Protein AF-A0A813EMI6-F1 (afdb_monomer_lite)

Structure (mmCIF, N/CA/C/O backbone):
data_AF-A0A813EMI6-F1
#
_entry.id   AF-A0A813EMI6-F1
#
loop_
_atom_site.group_PDB
_atom_site.id
_atom_site.type_symbol
_atom_site.label_atom_id
_atom_site.label_alt_id
_atom_site.label_comp_id
_atom_site.label_asym_id
_atom_site.label_entity_id
_atom_site.label_seq_id
_atom_site.pdbx_PDB_ins_code
_atom_site.Cartn_x
_atom_site.Cartn_y
_atom_site.Cartn_z
_atom_site.occupancy
_atom_site.B_iso_or_equiv
_atom_site.auth_seq_id
_atom_site.auth_comp_id
_atom_site.auth_asym_id
_atom_site.auth_atom_id
_atom_site.pdbx_PDB_model_num
ATOM 1 N N . ALA A 1 1 ? -20.582 -10.961 27.203 1.00 51.47 1 ALA A N 1
ATOM 2 C CA . ALA A 1 1 ? -20.392 -9.573 27.668 1.00 51.47 1 ALA A CA 1
ATOM 3 C C . ALA A 1 1 ? -20.099 -8.704 26.454 1.00 51.47 1 ALA A C 1
ATOM 5 O O . ALA A 1 1 ? -19.260 -9.093 25.652 1.00 51.47 1 ALA A O 1
ATOM 6 N N . SER A 1 2 ? -20.811 -7.593 26.277 1.00 53.81 2 SER A N 1
ATOM 7 C CA . SER A 1 2 ? -20.550 -6.621 25.209 1.00 53.81 2 SER A CA 1
ATOM 8 C C . SER A 1 2 ? -19.615 -5.532 25.732 1.00 53.81 2 SER A C 1
ATOM 10 O O . SER A 1 2 ? -19.904 -4.926 26.764 1.00 53.81 2 SER A O 1
ATOM 12 N N . VAL A 1 3 ? -18.506 -5.277 25.038 1.00 63.28 3 VAL A N 1
ATOM 13 C CA . VAL A 1 3 ? -17.613 -4.150 25.342 1.00 63.28 3 VAL A CA 1
ATOM 14 C C . VAL A 1 3 ? -18.045 -2.966 24.483 1.00 63.28 3 VAL A C 1
ATOM 16 O O . VAL A 1 3 ? -18.005 -3.051 23.260 1.00 63.28 3 VAL A O 1
ATOM 19 N N . SER A 1 4 ? -18.470 -1.874 25.119 1.00 69.75 4 SER A N 1
ATOM 20 C CA . SER A 1 4 ? -18.780 -0.616 24.434 1.00 69.75 4 SER A CA 1
ATOM 21 C C . SER A 1 4 ? -17.611 0.345 24.596 1.00 69.75 4 SER A C 1
ATOM 23 O O . SER A 1 4 ? -17.247 0.691 25.719 1.00 69.75 4 SER A O 1
ATOM 25 N N . LEU A 1 5 ? -17.039 0.802 23.485 1.00 73.81 5 LEU A N 1
ATOM 26 C CA . LEU A 1 5 ? -16.007 1.836 23.493 1.00 73.81 5 LEU A CA 1
ATOM 27 C C . LEU A 1 5 ? -16.676 3.211 23.426 1.00 73.81 5 LEU A C 1
ATOM 29 O O . LEU A 1 5 ? -17.499 3.458 22.549 1.00 73.81 5 LEU A O 1
ATOM 33 N N . GLN A 1 6 ? -16.324 4.109 24.346 1.00 80.19 6 GLN A N 1
ATOM 34 C CA . GLN A 1 6 ? -16.792 5.497 24.329 1.00 80.19 6 GLN A CA 1
ATOM 35 C C . GLN A 1 6 ? -15.655 6.422 23.900 1.00 80.19 6 GLN A C 1
ATOM 37 O O . GLN A 1 6 ? -14.635 6.517 24.586 1.00 80.19 6 GLN A O 1
ATOM 42 N N . LYS A 1 7 ? -15.843 7.116 22.773 1.00 82.62 7 LYS A N 1
ATOM 43 C CA . LYS A 1 7 ? -14.911 8.141 22.294 1.00 82.62 7 LYS A CA 1
ATOM 44 C C . LYS A 1 7 ? -15.154 9.450 23.046 1.00 82.62 7 LYS A C 1
ATOM 46 O O . LYS A 1 7 ? -16.123 10.149 22.775 1.00 82.62 7 LYS A O 1
ATOM 51 N N . THR A 1 8 ? -14.246 9.781 23.953 1.00 84.19 8 THR A N 1
ATOM 52 C CA . THR A 1 8 ? -14.129 11.096 24.601 1.00 84.19 8 THR A CA 1
ATOM 53 C C . THR A 1 8 ? -12.746 11.671 24.302 1.00 84.19 8 THR A C 1
ATOM 55 O O . THR A 1 8 ? -11.852 10.928 23.889 1.00 84.19 8 THR A O 1
ATOM 58 N N . GLU A 1 9 ? -12.542 12.973 24.511 1.00 84.00 9 GLU A N 1
ATOM 59 C CA . GLU A 1 9 ? -11.206 13.581 24.384 1.00 84.00 9 GLU A CA 1
ATOM 60 C C . GLU A 1 9 ? -10.188 12.916 25.323 1.00 84.00 9 GLU A C 1
ATOM 62 O O . GLU A 1 9 ? -9.062 12.641 24.921 1.00 84.00 9 GLU A O 1
ATOM 67 N N . GLU A 1 10 ? -10.622 12.563 26.536 1.00 84.00 10 GLU A N 1
ATOM 68 C CA . GLU A 1 10 ? -9.810 11.886 27.553 1.00 84.00 10 GLU A CA 1
ATOM 69 C C . GLU A 1 10 ? -9.353 10.483 27.115 1.00 84.00 10 GLU A C 1
ATOM 71 O O . GLU A 1 10 ? -8.206 10.100 27.341 1.00 84.00 10 GLU A O 1
ATOM 76 N N . ASN A 1 11 ? -10.224 9.721 26.444 1.00 85.38 11 ASN A N 1
ATOM 77 C CA . ASN A 1 11 ? -9.938 8.330 26.084 1.00 85.38 11 ASN A CA 1
ATOM 78 C C . ASN A 1 11 ? -9.298 8.166 24.697 1.00 85.38 11 ASN A C 1
ATOM 80 O O . ASN A 1 11 ? -8.767 7.096 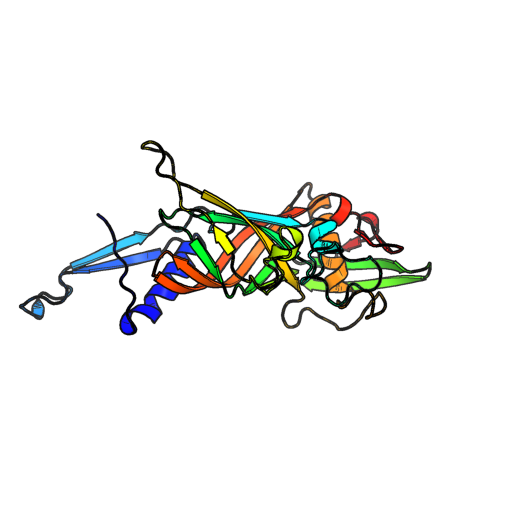24.386 1.00 85.38 11 ASN A O 1
ATOM 84 N N . LEU A 1 12 ? -9.334 9.199 23.850 1.00 82.94 12 LEU A N 1
ATOM 85 C CA . LEU A 1 12 ? -8.816 9.148 22.481 1.00 82.94 12 LEU A CA 1
ATOM 86 C C . LEU A 1 12 ? -7.340 8.698 22.384 1.00 82.94 12 LEU A C 1
ATOM 88 O O . LEU A 1 12 ? -7.059 7.850 21.528 1.00 82.94 12 LEU A O 1
ATOM 92 N N . PRO A 1 13 ? -6.412 9.155 23.256 1.00 87.94 13 PRO A N 1
ATOM 93 C CA . PRO A 1 13 ? -5.015 8.713 23.230 1.00 87.94 13 PRO A CA 1
ATOM 94 C C . PRO A 1 13 ? -4.826 7.213 23.483 1.00 87.94 13 PRO A C 1
ATOM 96 O O . PRO A 1 13 ? -3.808 6.657 23.084 1.00 87.94 13 PRO A O 1
ATOM 99 N N . PHE A 1 14 ? -5.796 6.546 24.119 1.00 87.38 14 PHE A N 1
ATOM 100 C CA . PHE A 1 14 ? -5.759 5.106 24.394 1.00 87.38 14 PHE A CA 1
ATOM 101 C C . PHE A 1 14 ? -6.512 4.298 23.335 1.00 87.38 14 PHE A C 1
ATOM 103 O O . PHE A 1 14 ? -6.063 3.222 22.940 1.00 87.38 14 PHE A O 1
ATOM 110 N N . LEU A 1 15 ? -7.632 4.830 22.833 1.00 86.94 15 LEU A N 1
ATOM 111 C CA . LEU A 1 15 ? -8.444 4.176 21.806 1.00 86.94 15 LEU A CA 1
ATOM 112 C C . LEU A 1 15 ? -7.704 4.048 20.471 1.00 86.94 15 LEU A C 1
ATOM 114 O O . LEU A 1 15 ? -7.839 3.025 19.802 1.00 86.94 15 LEU A O 1
ATOM 118 N N . SER A 1 16 ? -6.919 5.059 20.084 1.00 86.56 16 SER A N 1
ATOM 119 C CA . SER A 1 16 ? -6.209 5.051 18.798 1.00 86.56 16 SER A CA 1
ATOM 120 C C . SER A 1 16 ? -5.145 3.940 18.716 1.00 86.56 16 SER A C 1
ATOM 122 O O . SER A 1 16 ? -5.225 3.134 17.781 1.00 86.56 16 SER A O 1
ATOM 124 N N . PRO A 1 17 ? -4.220 3.790 19.690 1.00 88.56 17 PRO A N 1
ATOM 125 C CA . PRO A 1 17 ? -3.279 2.667 19.723 1.00 88.56 17 PRO A CA 1
ATOM 126 C C . PRO A 1 17 ? -3.956 1.302 19.875 1.00 88.56 17 PRO A C 1
ATOM 128 O O . PRO A 1 17 ? -3.533 0.331 19.243 1.00 88.56 17 PRO A O 1
ATOM 131 N N . PHE A 1 18 ? -5.010 1.227 20.692 1.00 89.31 18 PHE A N 1
ATOM 132 C CA . PHE A 1 18 ? -5.780 0.002 20.897 1.00 89.31 18 PHE A CA 1
ATOM 133 C C . PHE A 1 18 ? -6.397 -0.502 19.584 1.00 89.31 18 PHE A C 1
ATOM 135 O O . PHE A 1 18 ? -6.200 -1.664 19.218 1.00 89.31 18 PHE A O 1
ATOM 142 N N . LEU A 1 19 ? -7.088 0.369 18.837 1.00 88.31 19 LEU A N 1
ATOM 143 C CA . LEU A 1 19 ? -7.700 -0.007 17.560 1.00 88.31 19 LEU A CA 1
ATOM 144 C C . LEU A 1 19 ? -6.654 -0.288 16.480 1.00 88.31 19 LEU A C 1
ATOM 146 O O . LEU A 1 19 ? -6.843 -1.210 15.694 1.00 88.31 19 LEU A O 1
ATOM 150 N N . GLY A 1 20 ? -5.525 0.422 16.484 1.00 85.88 20 GLY A N 1
ATOM 151 C CA . GLY A 1 20 ? -4.423 0.162 15.556 1.00 85.88 20 GLY A CA 1
ATOM 152 C C . GLY A 1 20 ? -3.801 -1.212 15.767 1.00 85.88 20 GLY A C 1
ATOM 153 O O . GLY A 1 20 ? -3.590 -1.957 14.811 1.00 85.88 20 GLY A O 1
ATOM 154 N N . THR A 1 21 ? -3.577 -1.593 17.026 1.00 88.06 21 THR A N 1
ATOM 155 C CA . THR A 1 21 ? -3.045 -2.913 17.402 1.00 88.06 21 THR A CA 1
ATOM 156 C C . THR A 1 21 ? -4.014 -4.024 17.007 1.00 88.06 21 THR A C 1
ATOM 158 O O . THR A 1 21 ? -3.608 -5.011 16.390 1.00 88.06 21 THR A O 1
ATOM 161 N N . TRP A 1 22 ? -5.305 -3.820 17.280 1.00 88.75 22 TRP A N 1
ATOM 162 C CA . TRP A 1 22 ? -6.359 -4.751 16.894 1.00 88.75 22 TRP A CA 1
ATOM 163 C C . TRP A 1 22 ? -6.465 -4.910 15.367 1.00 88.75 22 TRP A C 1
ATOM 165 O O . TRP A 1 22 ? -6.435 -6.038 14.872 1.00 88.75 22 TRP A O 1
ATOM 175 N N . ALA A 1 23 ? -6.496 -3.803 14.614 1.00 86.75 23 ALA A N 1
ATOM 176 C CA . ALA A 1 23 ? -6.571 -3.801 13.149 1.00 86.75 23 ALA A CA 1
ATOM 177 C C . ALA A 1 23 ? -5.317 -4.395 12.481 1.00 86.75 23 ALA A C 1
ATOM 179 O O . ALA A 1 23 ? -5.398 -4.983 11.405 1.00 86.75 23 ALA A O 1
ATOM 180 N N . SER A 1 24 ? -4.165 -4.294 13.150 1.00 88.12 24 SER A N 1
ATOM 181 C CA . SER A 1 24 ? -2.897 -4.914 12.740 1.00 88.12 24 SER A CA 1
ATOM 182 C C . SER A 1 24 ? -2.861 -6.432 12.948 1.00 88.12 24 SER A C 1
ATOM 184 O O . SER A 1 24 ? -1.863 -7.070 12.620 1.00 88.12 24 SER A O 1
ATOM 186 N N . GLY A 1 25 ? -3.904 -7.007 13.551 1.00 84.75 25 GLY A N 1
ATOM 187 C CA . GLY A 1 25 ? -3.976 -8.426 13.883 1.00 84.75 25 GLY A CA 1
ATOM 188 C C . GLY A 1 25 ? -3.122 -8.854 15.070 1.00 84.75 25 GLY A C 1
ATOM 189 O O . GLY A 1 25 ? -2.828 -10.035 15.237 1.00 84.75 25 GLY A O 1
ATOM 190 N N . ARG A 1 26 ? -2.712 -7.904 15.916 1.00 86.69 26 ARG A N 1
ATOM 191 C CA . ARG A 1 26 ? -1.889 -8.184 17.094 1.00 86.69 26 ARG A CA 1
ATOM 192 C C . ARG A 1 26 ? -2.771 -8.366 18.319 1.00 86.69 26 ARG A C 1
ATOM 194 O O . ARG A 1 26 ? -3.658 -7.558 18.592 1.00 86.69 26 ARG A O 1
ATOM 201 N N . ASN A 1 27 ? -2.482 -9.412 19.085 1.00 87.12 27 ASN A N 1
ATOM 202 C CA . ASN A 1 27 ? -3.095 -9.603 20.391 1.00 87.12 27 ASN A CA 1
ATOM 203 C C . ASN A 1 27 ? -2.594 -8.526 21.354 1.00 87.12 27 ASN A C 1
ATOM 205 O O . ASN A 1 27 ? -1.419 -8.158 21.331 1.00 87.12 27 ASN A O 1
ATOM 209 N N . GLN A 1 28 ? -3.478 -8.053 22.224 1.00 87.31 28 GLN A N 1
ATOM 210 C CA . GLN A 1 28 ? -3.142 -7.054 23.229 1.00 87.31 28 GLN A CA 1
ATOM 211 C C . GLN A 1 28 ? -3.731 -7.420 24.581 1.00 87.31 28 GLN A C 1
ATOM 213 O O . GLN A 1 28 ? -4.866 -7.884 24.679 1.00 87.31 28 GLN A O 1
ATOM 218 N N . THR A 1 29 ? -2.955 -7.196 25.634 1.00 86.12 29 THR A N 1
ATOM 219 C CA . THR A 1 29 ? -3.430 -7.381 27.002 1.00 86.12 29 THR A CA 1
ATOM 220 C C . THR A 1 29 ? -4.168 -6.127 27.436 1.00 86.12 29 THR A C 1
ATOM 222 O O . THR A 1 29 ? -3.579 -5.051 27.519 1.00 86.12 29 THR A O 1
ATOM 225 N N . VAL A 1 30 ? -5.454 -6.269 27.739 1.00 84.56 30 VAL A N 1
ATOM 226 C CA . VAL A 1 30 ? -6.279 -5.208 28.313 1.00 84.56 30 VAL A CA 1
ATOM 227 C C . VAL A 1 30 ? -6.534 -5.488 29.786 1.00 84.56 30 VAL A C 1
ATOM 229 O O . VAL A 1 30 ? -6.682 -6.638 30.196 1.00 84.56 30 VAL A O 1
ATOM 232 N N . ALA A 1 31 ? -6.594 -4.429 30.587 1.00 82.31 31 ALA A N 1
ATOM 233 C CA . ALA A 1 31 ? -6.988 -4.513 31.984 1.00 82.31 31 ALA A CA 1
ATOM 234 C C . ALA A 1 31 ? -8.426 -4.006 32.130 1.00 82.31 31 ALA A C 1
ATOM 236 O O . ALA A 1 31 ? -8.709 -2.847 31.830 1.00 82.31 31 ALA A O 1
ATOM 237 N N . ILE A 1 32 ? -9.324 -4.856 32.618 1.00 79.00 32 ILE A N 1
ATOM 238 C CA . ILE A 1 32 ? -10.640 -4.434 33.093 1.00 79.00 32 ILE A CA 1
ATOM 239 C C . ILE A 1 32 ? -10.491 -4.074 34.563 1.00 79.00 32 ILE A C 1
ATOM 241 O O . ILE A 1 32 ? -10.117 -4.920 35.375 1.00 79.00 32 ILE A O 1
ATOM 245 N N . ARG A 1 33 ? -10.770 -2.813 34.892 1.00 82.81 33 ARG A N 1
ATOM 246 C CA . ARG A 1 33 ? -10.749 -2.302 36.263 1.00 82.81 33 ARG A CA 1
ATOM 247 C C . ARG A 1 33 ? -12.163 -1.982 36.708 1.00 82.81 33 ARG A C 1
ATOM 249 O O . ARG A 1 33 ? -12.916 -1.357 35.964 1.00 82.81 33 ARG A O 1
ATOM 256 N N . GLY A 1 34 ? -12.517 -2.402 37.914 1.00 77.31 34 GLY A N 1
ATOM 257 C CA . GLY A 1 34 ? -13.824 -2.108 38.478 1.00 77.31 34 GLY A CA 1
ATOM 258 C C . GLY A 1 34 ? -13.897 -2.324 39.991 1.00 77.31 34 GLY A C 1
ATOM 259 O O . GLY A 1 34 ? -13.065 -3.043 40.548 1.00 77.31 34 GLY A O 1
ATOM 260 N N . PRO A 1 35 ? -14.905 -1.744 40.659 1.00 81.75 35 PRO A N 1
ATOM 261 C CA . PRO A 1 35 ? -15.798 -0.710 40.135 1.00 81.75 35 PRO A CA 1
ATOM 262 C C . PRO A 1 35 ? -15.046 0.606 39.861 1.00 81.75 35 PRO A C 1
ATOM 264 O O . PRO A 1 35 ? -13.950 0.829 40.367 1.00 81.75 35 PRO A O 1
ATOM 267 N N . VAL A 1 36 ? -15.608 1.441 38.989 1.00 75.88 36 VAL A N 1
ATOM 268 C CA . VAL A 1 36 ? -15.131 2.803 38.703 1.00 75.88 36 VAL A CA 1
ATOM 269 C C . VAL A 1 36 ? -16.245 3.775 39.067 1.00 75.88 36 VAL A C 1
ATOM 271 O O . VAL A 1 36 ? -17.400 3.519 38.726 1.00 75.88 36 VAL A O 1
ATOM 274 N N . ARG A 1 37 ? -15.903 4.887 39.731 1.00 76.19 37 ARG A N 1
ATOM 275 C CA . ARG A 1 37 ? -16.863 5.886 40.236 1.00 76.19 37 ARG A CA 1
ATOM 276 C C . ARG A 1 37 ? -17.845 5.302 41.257 1.00 76.19 37 ARG A C 1
ATOM 278 O O . ARG A 1 37 ? -19.047 5.559 41.207 1.00 76.19 37 ARG A O 1
ATOM 285 N N . SER A 1 38 ? -17.338 4.492 42.177 1.00 79.56 38 SER A N 1
ATOM 286 C CA . SER A 1 38 ? -18.091 4.013 43.327 1.00 79.56 38 SER A CA 1
ATOM 287 C C . SER A 1 38 ? -18.522 5.184 44.217 1.00 79.56 38 SER A C 1
ATOM 289 O O . SER A 1 38 ? -17.784 6.151 44.397 1.00 79.56 38 SER A O 1
ATOM 291 N N . GLY A 1 39 ? -19.689 5.069 44.859 1.00 79.62 39 GLY A N 1
ATOM 292 C CA . GLY A 1 39 ? -20.122 6.015 45.899 1.00 79.62 39 GLY A CA 1
ATOM 293 C C . GLY A 1 39 ? -19.189 6.049 47.120 1.00 79.62 39 GLY A C 1
ATOM 294 O O . GLY A 1 39 ? -19.303 6.925 47.971 1.00 79.62 39 GLY A O 1
ATOM 295 N N . SER A 1 40 ? -18.254 5.103 47.210 1.00 87.12 40 SER A N 1
ATOM 296 C CA . SER A 1 40 ? -17.148 5.107 48.160 1.00 87.12 40 SER A CA 1
ATOM 297 C 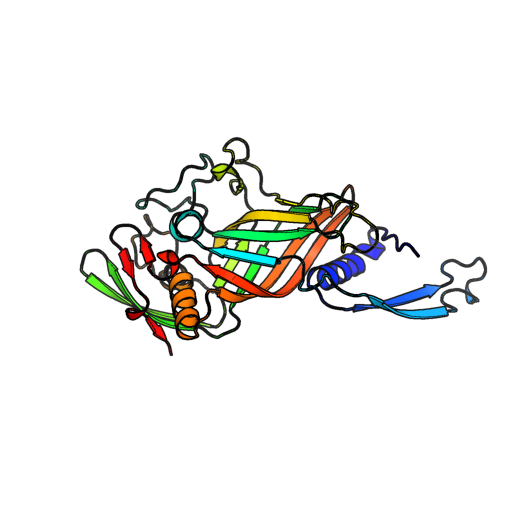C . SER A 1 40 ? -15.818 5.025 47.401 1.00 87.12 40 SER A C 1
ATOM 299 O O . SER A 1 40 ? -15.501 3.945 46.899 1.00 87.12 40 SER A O 1
ATOM 301 N N . PRO A 1 41 ? -15.016 6.108 47.342 1.00 81.94 41 PRO A N 1
ATOM 302 C CA . PRO A 1 41 ? -13.783 6.160 46.547 1.00 81.94 41 PRO A CA 1
ATOM 303 C C . PRO A 1 41 ? -12.760 5.062 46.869 1.00 81.94 41 PRO A C 1
ATOM 305 O O . PRO A 1 41 ? -11.984 4.670 46.007 1.00 81.94 41 PRO A O 1
ATOM 308 N N . PHE A 1 42 ? -12.771 4.514 48.091 1.00 81.62 42 PHE A N 1
ATOM 309 C CA . PHE A 1 42 ? -11.881 3.408 48.469 1.00 81.62 42 PHE A CA 1
ATOM 310 C C . PHE A 1 42 ? -12.203 2.081 47.756 1.00 81.62 42 PHE A C 1
ATOM 312 O O . PHE A 1 42 ? -11.385 1.166 47.775 1.00 81.62 42 PHE A O 1
ATOM 319 N N . LEU A 1 43 ? -13.390 1.958 47.152 1.00 81.38 43 LEU A N 1
ATOM 320 C CA . LEU A 1 43 ? -13.792 0.798 46.354 1.00 81.38 43 LEU A CA 1
ATOM 321 C C . LEU A 1 43 ? -13.422 0.951 44.874 1.00 81.38 43 LEU A C 1
ATOM 323 O O . LEU A 1 43 ? -13.572 -0.008 44.117 1.00 81.38 43 LEU A O 1
ATOM 327 N N . ASP A 1 44 ? -12.957 2.125 44.441 1.00 82.81 44 ASP A N 1
ATOM 328 C CA . ASP A 1 44 ? -12.542 2.313 43.055 1.00 82.81 44 ASP A CA 1
ATOM 329 C C . ASP A 1 44 ? -11.307 1.467 42.741 1.00 82.81 44 ASP A C 1
ATOM 331 O O . ASP A 1 44 ? -10.335 1.436 43.493 1.00 82.81 44 ASP A O 1
ATOM 335 N N . ASN A 1 45 ? -11.336 0.791 41.591 1.00 80.50 45 ASN A N 1
ATOM 336 C CA . ASN A 1 45 ? -10.276 -0.104 41.117 1.00 80.50 45 ASN A CA 1
ATOM 337 C C . ASN A 1 45 ? -9.992 -1.317 42.027 1.00 80.50 45 ASN A C 1
ATOM 339 O O . ASN A 1 45 ? -8.916 -1.909 41.926 1.00 80.50 45 ASN A O 1
ATOM 343 N N . LEU A 1 46 ? -10.949 -1.723 42.875 1.00 82.12 46 LEU A N 1
ATOM 344 C CA . LEU A 1 46 ? -10.807 -2.866 43.791 1.00 82.12 46 LEU A CA 1
ATOM 345 C C . LEU A 1 46 ? -10.429 -4.171 43.069 1.00 82.12 46 LEU A C 1
ATOM 347 O O . LEU A 1 46 ? -9.699 -5.003 43.601 1.00 82.12 46 LEU A O 1
ATOM 351 N N . THR A 1 47 ? -10.931 -4.354 41.850 1.00 82.50 47 THR A N 1
ATOM 352 C CA . THR A 1 47 ? -10.648 -5.516 41.010 1.00 82.50 47 THR A CA 1
ATOM 353 C C . THR A 1 47 ? -9.987 -5.079 39.713 1.00 82.50 47 THR A C 1
ATOM 355 O O . THR A 1 47 ? -10.459 -4.173 39.026 1.00 82.50 47 THR A O 1
ATOM 358 N N . THR A 1 48 ? -8.879 -5.737 39.374 1.00 85.50 48 THR A N 1
ATOM 359 C CA . THR A 1 48 ? -8.239 -5.634 38.062 1.00 85.50 48 THR A CA 1
ATOM 360 C C . THR A 1 48 ? -8.125 -7.032 37.482 1.00 85.50 48 THR A C 1
ATOM 362 O O . THR A 1 48 ? -7.512 -7.907 38.088 1.00 85.50 48 THR A O 1
ATOM 365 N N . GLN A 1 49 ? -8.715 -7.245 36.312 1.00 81.81 49 GLN A N 1
ATOM 366 C CA . GLN A 1 49 ? -8.580 -8.484 35.556 1.00 81.81 49 GLN A CA 1
ATOM 367 C C . GLN A 1 49 ? -7.858 -8.200 34.249 1.00 81.81 49 GLN A C 1
ATOM 369 O O . GLN A 1 49 ? -8.194 -7.251 33.542 1.00 81.81 49 GLN A O 1
ATOM 374 N N . PHE A 1 50 ? -6.876 -9.031 33.923 1.00 84.56 50 PHE A N 1
ATOM 375 C CA . PHE A 1 50 ? -6.175 -8.962 32.649 1.00 84.56 50 PHE A CA 1
ATOM 376 C C . PHE A 1 50 ? -6.808 -9.941 31.671 1.00 84.56 50 PHE A C 1
ATOM 378 O O . PHE A 1 50 ? -7.033 -11.104 32.000 1.00 84.56 50 PHE A O 1
ATOM 385 N N . LEU A 1 51 ? -7.087 -9.467 30.465 1.00 83.31 51 LEU A N 1
ATOM 386 C CA . LEU A 1 51 ? -7.634 -10.266 29.380 1.00 83.31 51 LEU A CA 1
ATOM 387 C C . LEU A 1 51 ? -6.757 -10.084 28.151 1.00 83.31 51 LEU A C 1
ATOM 389 O O . LEU A 1 51 ? -6.310 -8.976 27.856 1.00 83.31 51 LEU A O 1
ATOM 393 N N . VAL A 1 52 ? -6.541 -11.167 27.411 1.00 83.75 52 VAL A N 1
ATOM 394 C CA . VAL A 1 52 ? -5.936 -11.086 26.083 1.00 83.75 52 VAL A CA 1
ATOM 395 C C . VAL A 1 52 ? -7.053 -10.816 25.090 1.00 83.75 52 VAL A C 1
ATOM 397 O O . VAL A 1 52 ? -7.922 -11.658 24.869 1.00 83.75 52 VAL A O 1
ATOM 400 N N . MET A 1 53 ? -7.032 -9.632 24.493 1.00 80.50 53 MET A N 1
ATOM 401 C CA . MET A 1 53 ? -7.887 -9.315 23.367 1.00 80.50 53 MET A CA 1
ATOM 402 C C . MET A 1 53 ? -7.201 -9.744 22.075 1.00 80.50 53 MET A C 1
ATOM 404 O O . MET A 1 53 ? -6.091 -9.302 21.774 1.00 80.50 53 MET A O 1
ATOM 408 N N . VAL A 1 54 ? -7.875 -10.612 21.325 1.00 82.12 54 VAL A N 1
ATOM 409 C CA . VAL A 1 54 ? -7.381 -11.138 20.052 1.00 82.12 54 VAL A CA 1
ATOM 410 C C . VAL A 1 54 ? -7.532 -10.071 18.966 1.00 82.12 54 VAL A C 1
ATOM 412 O O . VAL A 1 54 ? -8.584 -9.434 18.865 1.00 82.12 54 VAL A O 1
ATOM 415 N N . GLY A 1 55 ? -6.474 -9.850 18.184 1.00 80.00 55 GLY A N 1
ATOM 416 C CA . GLY A 1 55 ? -6.513 -8.959 17.021 1.00 80.00 55 GLY A CA 1
ATOM 417 C C . GLY A 1 55 ? -7.326 -9.548 15.862 1.00 80.00 55 GLY A C 1
ATOM 418 O O . GLY A 1 55 ? -7.774 -10.692 15.916 1.00 80.00 55 GLY A O 1
ATOM 419 N N . LEU A 1 56 ? -7.504 -8.783 14.786 1.00 80.69 56 LEU A N 1
ATOM 420 C CA . LEU A 1 56 ? -8.054 -9.326 13.542 1.00 80.69 56 LEU A CA 1
ATOM 421 C C . LEU A 1 56 ? -7.171 -10.450 12.996 1.00 80.69 56 LEU A C 1
ATOM 423 O O . LEU A 1 56 ? -5.964 -10.288 12.851 1.00 80.69 56 LEU A O 1
ATOM 427 N N . ASP A 1 57 ? -7.768 -11.588 12.660 1.00 74.06 57 ASP A N 1
ATOM 428 C CA . ASP A 1 57 ? -7.037 -12.735 12.123 1.00 74.06 57 ASP A CA 1
ATOM 429 C C . ASP A 1 57 ? -6.273 -12.331 10.847 1.00 74.06 57 ASP A C 1
ATOM 431 O O . ASP A 1 57 ? -6.887 -11.995 9.834 1.00 74.06 57 ASP A O 1
ATOM 435 N N . THR A 1 58 ? -4.935 -12.321 10.917 1.00 75.75 58 THR A N 1
ATOM 436 C CA . THR A 1 58 ? -3.967 -11.810 9.914 1.00 75.75 58 THR A CA 1
ATOM 437 C C . THR A 1 58 ? -4.027 -10.309 9.579 1.00 75.75 58 THR A C 1
ATOM 439 O O . THR A 1 58 ? -3.303 -9.874 8.690 1.00 75.75 58 THR A O 1
ATOM 442 N N . GLY A 1 59 ? -4.817 -9.513 10.306 1.00 86.00 59 GLY A N 1
ATOM 443 C CA . GLY A 1 59 ? -4.993 -8.070 10.094 1.00 86.00 59 GLY A CA 1
ATOM 444 C C . GLY A 1 59 ? -6.056 -7.696 9.050 1.00 86.00 59 GLY A C 1
ATOM 445 O O . GLY A 1 59 ? -6.650 -8.551 8.397 1.00 86.00 59 GLY A O 1
ATOM 446 N N . MET A 1 60 ? -6.330 -6.394 8.930 1.00 89.62 60 MET A N 1
ATOM 447 C CA . MET A 1 60 ? -7.418 -5.846 8.105 1.00 89.62 60 MET A CA 1
ATOM 448 C C . MET A 1 60 ? -7.147 -5.930 6.590 1.00 89.62 60 MET A C 1
ATOM 450 O O . MET A 1 60 ? -8.072 -6.159 5.810 1.00 89.62 60 MET A O 1
ATOM 454 N N . ILE A 1 61 ? -5.895 -5.755 6.153 1.00 94.00 61 ILE A N 1
ATOM 455 C CA . ILE A 1 61 ? -5.514 -5.825 4.734 1.00 94.00 61 ILE A CA 1
ATOM 456 C C . ILE A 1 61 ? -5.222 -7.280 4.353 1.00 94.00 61 ILE A C 1
ATOM 458 O O . ILE A 1 61 ? -4.229 -7.846 4.786 1.00 94.00 61 ILE A O 1
ATOM 462 N N . ARG A 1 62 ? -6.052 -7.921 3.536 1.00 94.06 62 ARG A N 1
ATOM 463 C CA . ARG A 1 62 ? -5.898 -9.357 3.240 1.00 94.06 62 ARG A CA 1
ATOM 464 C C . ARG A 1 62 ? -4.876 -9.651 2.161 1.00 94.06 62 ARG A C 1
ATOM 466 O O . ARG A 1 62 ? -4.170 -10.651 2.249 1.00 94.06 62 ARG A O 1
ATOM 473 N N . SER A 1 63 ? -4.833 -8.808 1.142 1.00 95.44 63 SER A N 1
ATOM 474 C CA . SER A 1 63 ? -3.943 -8.967 -0.001 1.00 95.44 63 SER A CA 1
ATOM 475 C C . SER A 1 63 ? -3.913 -7.690 -0.823 1.00 95.44 63 SER A C 1
ATOM 477 O O . SER A 1 63 ? -4.842 -6.880 -0.768 1.00 95.44 63 SER A O 1
ATOM 479 N N . ALA A 1 64 ? -2.884 -7.553 -1.649 1.00 96.94 64 ALA A N 1
ATOM 480 C CA . ALA A 1 64 ? -2.886 -6.618 -2.762 1.00 96.94 64 ALA A CA 1
ATOM 481 C C . ALA A 1 64 ? -2.634 -7.357 -4.080 1.00 96.94 64 ALA A C 1
ATOM 483 O O . ALA A 1 64 ? -2.062 -8.449 -4.104 1.00 96.94 64 ALA A O 1
ATOM 484 N N . TYR A 1 65 ? -3.060 -6.741 -5.172 1.00 96.44 65 TYR A N 1
ATOM 485 C CA . TYR A 1 65 ? -2.868 -7.214 -6.529 1.00 96.44 65 TYR A CA 1
ATOM 486 C C . TYR A 1 65 ? -2.314 -6.082 -7.390 1.00 96.44 65 TYR A C 1
ATOM 488 O O . TYR A 1 65 ? -2.894 -4.993 -7.451 1.00 96.44 65 TYR A O 1
ATOM 496 N N . ILE A 1 66 ? -1.185 -6.340 -8.042 1.00 94.81 66 ILE A N 1
ATOM 497 C CA . ILE A 1 66 ? -0.573 -5.435 -9.014 1.00 94.81 66 ILE A CA 1
ATOM 498 C C . ILE A 1 66 ? -0.713 -6.011 -10.420 1.00 94.81 66 ILE A C 1
ATOM 500 O O . ILE A 1 66 ? -0.581 -7.214 -10.632 1.00 94.81 66 ILE A O 1
ATOM 504 N N . SER A 1 67 ? -0.994 -5.138 -11.383 1.00 91.62 67 SER A N 1
ATOM 505 C CA . SER A 1 67 ? -1.174 -5.517 -12.788 1.00 91.62 67 SER A CA 1
ATOM 506 C C . SER A 1 67 ? -0.724 -4.414 -13.727 1.00 91.62 67 SER A C 1
ATOM 508 O O . SER A 1 67 ? -0.539 -3.276 -13.295 1.00 91.62 67 SER A O 1
ATOM 510 N N . ASN A 1 68 ? -0.593 -4.700 -15.023 1.00 86.31 68 ASN A N 1
ATOM 511 C CA . ASN A 1 68 ? -0.238 -3.660 -15.988 1.00 86.31 68 ASN A CA 1
ATOM 512 C C . ASN A 1 68 ? -1.261 -2.514 -16.003 1.00 86.31 68 ASN A C 1
ATOM 514 O O . ASN A 1 68 ? -0.880 -1.352 -15.869 1.00 86.31 68 ASN A O 1
ATOM 518 N N . SER A 1 69 ? -2.557 -2.839 -16.051 1.00 87.81 69 SER A N 1
ATOM 519 C CA . SER A 1 69 ? -3.630 -1.835 -16.099 1.00 87.81 69 SER A CA 1
ATOM 520 C C . SER A 1 69 ? -3.608 -0.865 -14.908 1.00 87.81 69 SER A C 1
ATOM 522 O O . SER A 1 69 ? -3.683 0.343 -15.107 1.00 87.81 69 SER A O 1
ATOM 524 N N . HIS A 1 70 ? -3.430 -1.362 -13.680 1.00 89.38 70 HIS A N 1
ATOM 525 C CA . HIS A 1 70 ? -3.486 -0.531 -12.471 1.00 89.38 70 HIS A CA 1
ATOM 526 C C . HIS A 1 70 ? -2.125 0.021 -12.031 1.00 89.38 70 HIS A C 1
ATOM 528 O O . HIS A 1 70 ? -2.043 1.143 -11.534 1.00 89.38 70 HIS A O 1
ATOM 534 N N . SER A 1 71 ? -1.056 -0.760 -12.176 1.00 88.62 71 SER A N 1
ATOM 535 C CA . SER A 1 71 ? 0.245 -0.475 -11.556 1.00 88.62 71 SER A CA 1
ATOM 536 C C . SER A 1 71 ? 1.256 0.119 -12.529 1.00 88.62 71 SER A C 1
ATOM 538 O O . SER A 1 71 ? 2.092 0.914 -12.110 1.00 88.62 71 SER A O 1
ATOM 540 N N . LEU A 1 72 ? 1.178 -0.234 -13.815 1.00 84.12 72 LEU A N 1
ATOM 541 C CA . LEU A 1 72 ? 2.121 0.242 -14.832 1.00 84.12 72 LEU A CA 1
ATOM 542 C C . LEU A 1 72 ? 1.541 1.391 -15.658 1.00 84.12 72 LEU A C 1
ATOM 544 O O . LEU A 1 72 ? 2.191 2.419 -15.834 1.00 84.12 72 LEU A O 1
ATOM 548 N N . ARG A 1 73 ? 0.306 1.241 -16.144 1.00 86.06 73 ARG A N 1
ATOM 549 C CA . ARG A 1 73 ? -0.394 2.278 -16.911 1.00 86.06 73 ARG A CA 1
ATOM 550 C C . ARG A 1 73 ? -1.146 3.224 -15.992 1.00 86.06 73 ARG A C 1
ATOM 552 O O . ARG A 1 73 ? -0.890 4.428 -16.016 1.00 86.06 73 ARG A O 1
ATOM 559 N N . GLY A 1 74 ? -1.998 2.669 -15.135 1.00 91.44 74 GLY A N 1
ATOM 560 C CA . GLY A 1 74 ? -2.877 3.444 -14.274 1.00 91.44 74 GLY A CA 1
ATOM 561 C C . GLY A 1 74 ? -3.991 4.133 -15.060 1.00 91.44 74 GLY A C 1
ATOM 562 O O . GLY A 1 74 ? -4.240 3.841 -16.234 1.00 91.44 74 GLY A O 1
ATOM 563 N N . HIS A 1 75 ? -4.652 5.086 -14.416 1.00 94.06 75 HIS A N 1
ATOM 564 C CA . HIS A 1 75 ? -5.773 5.815 -15.004 1.00 94.06 75 HIS A CA 1
ATOM 565 C C . HIS A 1 75 ? -5.724 7.309 -14.701 1.00 94.06 75 HIS A C 1
ATOM 567 O O . HIS A 1 75 ? -5.087 7.766 -13.748 1.00 94.06 75 HIS A O 1
ATOM 573 N N . ASP A 1 76 ? -6.422 8.082 -15.526 1.00 93.69 76 ASP A N 1
ATOM 574 C CA . ASP A 1 76 ? -6.596 9.512 -15.319 1.00 93.69 76 ASP A CA 1
ATOM 575 C C . ASP A 1 76 ? -7.597 9.758 -14.165 1.00 93.69 76 ASP A C 1
ATOM 577 O O . ASP A 1 76 ? -8.740 9.280 -14.211 1.00 93.69 76 ASP A O 1
ATOM 581 N N . PRO A 1 77 ? -7.224 10.527 -13.126 1.00 94.00 77 PRO A N 1
ATOM 582 C CA . PRO A 1 77 ? -8.055 10.711 -11.935 1.00 94.00 77 PRO A CA 1
ATOM 583 C C . PRO A 1 77 ? -9.378 11.439 -12.205 1.00 94.00 77 PRO A C 1
ATOM 585 O O . PRO A 1 77 ? -10.302 11.332 -11.404 1.00 94.00 77 PRO A O 1
ATOM 588 N N . LYS A 1 78 ? -9.501 12.179 -13.315 1.00 92.38 78 LYS A N 1
ATOM 589 C CA . LYS A 1 78 ? -10.709 12.941 -13.661 1.00 92.38 78 LYS A CA 1
ATOM 590 C C . LYS A 1 78 ? -11.642 12.154 -14.568 1.00 92.38 78 LYS A C 1
ATOM 592 O O . LYS A 1 78 ? -12.851 12.193 -14.384 1.00 92.38 78 LYS A O 1
ATOM 597 N N . THR A 1 79 ? -11.087 11.483 -15.571 1.00 92.25 79 THR A N 1
ATOM 598 C CA . THR A 1 79 ? -11.872 10.828 -16.627 1.00 92.25 79 THR A CA 1
ATOM 599 C C . THR A 1 79 ? -12.031 9.330 -16.422 1.00 92.25 79 THR A C 1
ATOM 601 O O . THR A 1 79 ? -12.887 8.733 -17.068 1.00 92.25 79 THR A O 1
ATOM 604 N N . GLY A 1 80 ? -11.194 8.713 -15.582 1.00 92.06 80 GLY A N 1
ATOM 605 C CA . GLY A 1 80 ? -11.179 7.266 -15.369 1.00 92.06 80 GLY A CA 1
ATOM 606 C C . GLY A 1 80 ? -10.579 6.460 -16.511 1.00 92.06 80 GLY A C 1
ATOM 607 O O . GLY A 1 80 ? -10.422 5.248 -16.394 1.00 92.06 80 GLY A O 1
ATOM 608 N N . LYS A 1 81 ? -10.233 7.112 -17.624 1.00 92.62 81 LYS A N 1
ATOM 609 C CA . LYS A 1 81 ? -9.656 6.436 -18.779 1.00 92.62 81 LYS A CA 1
ATOM 610 C C . LYS A 1 81 ? -8.267 5.928 -18.436 1.00 92.62 81 LYS A C 1
ATOM 612 O O . LYS A 1 81 ? -7.497 6.606 -17.754 1.00 92.62 81 LYS A O 1
ATOM 617 N N . GLU A 1 82 ? -7.957 4.749 -18.956 1.00 90.88 82 GLU A N 1
ATOM 618 C CA . GLU A 1 82 ? -6.611 4.200 -18.919 1.00 90.88 82 GLU A CA 1
ATOM 619 C C . GLU A 1 82 ? -5.626 5.207 -19.511 1.00 90.88 82 GLU A C 1
ATOM 621 O O . GLU A 1 82 ? -5.890 5.846 -20.537 1.00 90.88 82 GLU A O 1
ATOM 626 N N . CYS A 1 83 ? -4.498 5.370 -18.833 1.00 88.44 83 CYS A N 1
ATOM 627 C CA . CYS A 1 83 ? -3.523 6.348 -19.255 1.00 88.44 83 CYS A CA 1
ATOM 628 C C . CYS A 1 83 ? -2.784 5.919 -20.525 1.00 88.44 83 CYS A C 1
ATOM 630 O O . CYS A 1 83 ? -2.396 4.753 -20.661 1.00 88.44 83 CYS A O 1
ATOM 632 N N . PRO A 1 84 ? -2.533 6.860 -21.454 1.00 79.81 84 PRO A N 1
ATOM 633 C CA . PRO A 1 84 ? -1.691 6.580 -22.601 1.00 79.81 84 PRO A CA 1
ATOM 634 C C . PRO A 1 84 ? -0.266 6.257 -22.139 1.00 79.81 84 PRO A C 1
ATOM 636 O O . PRO A 1 84 ? 0.231 6.788 -21.148 1.00 79.81 84 PRO A O 1
ATOM 639 N N . LEU A 1 85 ? 0.423 5.418 -22.913 1.00 68.12 85 LEU A N 1
ATOM 640 C CA . LEU A 1 85 ? 1.819 5.039 -22.657 1.00 68.12 85 LEU A CA 1
ATOM 641 C C . LEU A 1 85 ? 2.795 6.221 -22.787 1.00 68.12 85 LEU A C 1
ATOM 643 O O . LEU A 1 85 ? 3.921 6.147 -22.310 1.00 68.12 85 LEU A O 1
ATOM 647 N N . ILE A 1 86 ? 2.367 7.299 -23.447 1.00 63.81 86 ILE A N 1
ATOM 648 C CA . ILE A 1 86 ? 3.110 8.541 -23.651 1.00 63.81 86 ILE A CA 1
ATOM 649 C C . ILE A 1 86 ? 2.300 9.636 -22.951 1.00 63.81 86 ILE A C 1
ATOM 651 O O . ILE A 1 86 ? 1.123 9.794 -23.267 1.00 63.81 86 ILE A O 1
ATOM 655 N N . ASN A 1 87 ? 2.922 10.394 -22.042 1.00 66.25 87 ASN A N 1
ATOM 656 C CA . ASN A 1 87 ? 2.284 11.434 -21.218 1.00 66.25 87 ASN A CA 1
ATOM 657 C C . ASN A 1 87 ? 1.436 10.934 -20.032 1.00 66.25 87 ASN A C 1
ATOM 659 O O . ASN A 1 87 ? 0.289 11.342 -19.858 1.00 66.25 87 ASN A O 1
ATOM 663 N N . ALA A 1 88 ? 2.025 10.085 -19.181 1.00 71.81 88 ALA A N 1
ATOM 664 C CA . ALA A 1 88 ? 1.366 9.523 -17.999 1.00 71.81 88 ALA A CA 1
ATOM 665 C C . ALA A 1 88 ? 1.666 10.279 -16.682 1.00 71.81 88 ALA A C 1
ATOM 667 O O . ALA A 1 88 ? 1.528 9.725 -15.593 1.00 71.81 88 ALA A O 1
ATOM 668 N N . VAL A 1 89 ? 2.075 11.551 -16.759 1.00 77.00 89 VAL A N 1
ATOM 669 C CA . VAL A 1 89 ? 2.530 12.344 -15.595 1.00 77.00 89 VAL A CA 1
ATOM 670 C C . VAL A 1 89 ? 1.443 12.522 -14.530 1.00 77.00 89 VAL A C 1
ATOM 672 O O . VAL A 1 89 ? 1.742 12.525 -13.340 1.00 77.00 89 VAL A O 1
ATOM 675 N N . ASN A 1 90 ? 0.181 12.647 -14.945 1.00 84.06 90 ASN A N 1
ATOM 676 C CA . ASN A 1 90 ? -0.950 12.893 -14.042 1.00 84.06 90 ASN A CA 1
ATOM 677 C C . ASN A 1 90 ? -1.717 11.617 -13.666 1.00 84.06 90 ASN A C 1
ATOM 679 O O . ASN A 1 90 ? -2.817 11.698 -13.119 1.00 84.06 90 ASN A O 1
ATOM 683 N N . CYS A 1 91 ? -1.175 10.449 -13.998 1.00 89.50 91 CYS A N 1
ATOM 684 C CA . CYS A 1 91 ? -1.866 9.180 -13.835 1.00 89.50 91 CYS A CA 1
ATOM 685 C C . CYS A 1 91 ? -1.768 8.669 -12.409 1.00 89.50 91 CYS A C 1
ATOM 687 O O . CYS A 1 91 ? -0.708 8.707 -11.782 1.00 89.50 91 CYS A O 1
ATOM 689 N N . LEU A 1 92 ? -2.875 8.124 -11.918 1.00 93.56 92 LEU A N 1
ATOM 690 C CA . LEU A 1 92 ? -2.860 7.339 -10.701 1.00 93.56 92 LEU A CA 1
ATOM 691 C C . LEU A 1 92 ? -2.445 5.915 -11.050 1.00 93.56 92 LEU A C 1
ATOM 693 O O . LEU A 1 92 ? -3.155 5.209 -11.761 1.00 93.56 92 LEU A O 1
ATOM 697 N N . ARG A 1 93 ? -1.292 5.503 -10.525 1.00 93.31 93 ARG A N 1
ATOM 698 C CA . ARG A 1 93 ? -0.804 4.121 -10.555 1.00 93.31 93 ARG A CA 1
ATOM 699 C C . ARG A 1 93 ? -0.830 3.559 -9.148 1.00 93.31 93 ARG A C 1
ATOM 701 O O . ARG A 1 93 ? -0.658 4.309 -8.192 1.00 93.31 93 ARG A O 1
ATOM 708 N N . GLY A 1 94 ? -1.061 2.263 -9.007 1.00 94.81 94 GLY A N 1
ATOM 709 C CA . GLY A 1 94 ? -1.256 1.667 -7.693 1.00 94.81 94 GLY A CA 1
ATOM 710 C C . GLY A 1 94 ? -1.576 0.187 -7.739 1.00 94.81 94 GLY A C 1
ATOM 711 O O . GLY A 1 94 ? -1.205 -0.510 -8.681 1.00 94.81 94 GLY A O 1
ATOM 712 N N . SER A 1 95 ? -2.268 -0.302 -6.721 1.00 95.62 95 SER A N 1
ATOM 713 C CA . SER A 1 95 ? -2.679 -1.702 -6.611 1.00 95.62 95 SER A CA 1
ATOM 714 C C . SER A 1 95 ? -4.162 -1.805 -6.290 1.00 95.62 95 SER A C 1
ATOM 716 O O . SER A 1 95 ? -4.767 -0.868 -5.773 1.00 95.62 95 SER A O 1
ATOM 718 N N . VAL A 1 96 ? -4.755 -2.960 -6.575 1.00 96.56 96 VAL A N 1
ATOM 719 C CA . VAL A 1 96 ? -6.061 -3.314 -6.018 1.00 96.56 96 VAL A CA 1
ATOM 720 C C . VAL A 1 96 ? -5.823 -3.996 -4.679 1.00 96.56 96 VAL A C 1
ATOM 722 O O . VAL A 1 96 ? -5.119 -4.999 -4.609 1.00 96.56 96 VAL A O 1
ATOM 725 N N . VAL A 1 97 ? -6.387 -3.455 -3.608 1.00 96.69 97 VAL A N 1
ATOM 726 C CA . VAL A 1 97 ? -6.247 -3.973 -2.246 1.00 96.69 97 VAL A CA 1
ATOM 727 C C . VAL A 1 97 ? -7.552 -4.613 -1.810 1.00 96.69 97 VAL A C 1
ATOM 729 O O . VAL A 1 97 ? -8.626 -4.079 -2.075 1.00 96.69 97 VAL A O 1
ATOM 732 N N . VAL A 1 98 ? -7.448 -5.753 -1.130 1.00 95.69 98 VAL A N 1
ATOM 733 C CA . VAL A 1 98 ? -8.573 -6.452 -0.509 1.00 95.69 98 VAL A CA 1
ATOM 734 C C . VAL A 1 98 ? -8.536 -6.211 0.992 1.00 95.69 98 VAL A C 1
ATOM 736 O O . VAL A 1 98 ? -7.529 -6.474 1.651 1.00 95.69 98 VAL A O 1
ATOM 739 N N . VAL A 1 99 ? -9.652 -5.744 1.538 1.00 93.81 99 VAL A N 1
ATOM 740 C CA . VAL A 1 99 ? -9.839 -5.474 2.963 1.00 93.81 99 VAL A CA 1
ATOM 741 C C . VAL A 1 99 ? -10.934 -6.363 3.523 1.00 93.81 99 VAL A C 1
ATOM 743 O O . VAL A 1 99 ? -11.964 -6.566 2.884 1.00 93.81 99 VAL A O 1
ATOM 746 N N . GLU A 1 100 ? -10.705 -6.875 4.728 1.00 90.50 100 GLU A N 1
ATOM 747 C CA . GLU A 1 100 ? -11.691 -7.605 5.520 1.00 90.50 100 GLU A CA 1
ATOM 748 C C . GLU A 1 100 ? -12.320 -6.676 6.565 1.00 90.50 100 GLU A C 1
ATOM 750 O O . GLU A 1 100 ? -11.621 -6.051 7.363 1.00 90.50 100 GLU A O 1
ATOM 755 N N . ASN A 1 101 ? -13.650 -6.631 6.591 1.00 88.19 101 ASN A N 1
ATOM 756 C CA . ASN A 1 101 ? -14.430 -6.029 7.660 1.00 88.19 101 ASN A CA 1
ATOM 757 C C . ASN A 1 101 ? -15.113 -7.131 8.480 1.00 88.19 101 ASN A C 1
ATOM 759 O O . ASN A 1 101 ? -15.909 -7.913 7.956 1.00 88.19 101 ASN A O 1
ATOM 763 N N . THR A 1 102 ? -14.818 -7.180 9.777 1.00 83.69 102 THR A N 1
ATOM 764 C CA . THR A 1 102 ? -15.424 -8.133 10.720 1.00 83.69 102 THR A CA 1
ATOM 765 C C . THR A 1 102 ? -16.463 -7.489 11.635 1.00 83.69 102 THR A C 1
ATOM 767 O O . THR A 1 102 ? -16.984 -8.160 12.524 1.00 83.69 102 THR A O 1
ATOM 770 N N . VAL A 1 103 ? -16.730 -6.184 11.497 1.00 82.19 103 VAL A N 1
ATOM 771 C CA . VAL A 1 103 ? -17.720 -5.479 12.321 1.00 82.19 103 VAL A CA 1
ATOM 772 C C . VAL A 1 103 ? -19.085 -5.439 11.630 1.00 82.19 103 VAL A C 1
ATOM 774 O O . VAL A 1 103 ? -19.189 -5.450 10.406 1.00 82.19 103 VAL A O 1
ATOM 777 N N . HIS A 1 104 ? -20.158 -5.359 12.421 1.00 82.38 104 HIS A N 1
ATOM 778 C CA . HIS A 1 104 ? -21.551 -5.318 11.939 1.00 82.38 104 HIS A CA 1
ATOM 779 C C . HIS A 1 104 ? -22.000 -3.947 11.413 1.00 82.38 104 HIS A C 1
ATOM 781 O O . HIS A 1 104 ? -23.189 -3.698 11.227 1.00 82.38 104 HIS A O 1
ATOM 787 N N . HIS A 1 105 ? -21.050 -3.053 11.175 1.00 84.94 105 HIS A N 1
ATOM 788 C CA . HIS A 1 105 ? -21.281 -1.745 10.594 1.00 84.94 105 HIS A CA 1
ATOM 789 C C . HIS A 1 105 ? -20.409 -1.592 9.359 1.00 84.94 105 HIS A C 1
ATOM 791 O O . HIS A 1 105 ? -19.357 -2.223 9.237 1.00 84.94 105 HIS A O 1
ATOM 797 N N . GLU A 1 106 ? -20.862 -0.750 8.442 1.00 90.12 106 GLU A N 1
ATOM 798 C CA . GLU A 1 106 ? -20.036 -0.326 7.326 1.00 90.12 106 GLU A CA 1
ATOM 799 C C . GLU A 1 106 ? -18.752 0.321 7.858 1.00 90.12 106 GLU A C 1
ATOM 801 O O . GLU A 1 106 ? -18.789 1.129 8.792 1.00 90.12 106 GLU A O 1
ATOM 806 N N . LEU A 1 107 ? -17.624 -0.088 7.282 1.00 90.88 107 LEU A N 1
ATOM 807 C CA . LEU A 1 107 ? -16.314 0.453 7.593 1.00 90.88 107 LEU A CA 1
ATOM 808 C C . LEU A 1 107 ? -15.896 1.361 6.448 1.00 90.88 107 LEU A C 1
ATOM 810 O O . LEU A 1 107 ? -15.651 0.890 5.339 1.00 90.88 107 LEU A O 1
ATOM 814 N N . GLN A 1 108 ? -15.765 2.648 6.731 1.00 94.69 108 GLN A N 1
ATOM 815 C CA . GLN A 1 108 ? -15.158 3.593 5.814 1.00 94.69 108 GLN A CA 1
ATOM 816 C C . GLN A 1 108 ? -13.718 3.897 6.248 1.00 94.69 108 GLN A C 1
ATOM 818 O O . GLN A 1 108 ? -13.429 4.095 7.426 1.00 94.69 108 GLN A O 1
ATOM 823 N N . MET A 1 109 ? -12.800 3.913 5.288 1.00 95.25 109 MET A N 1
ATOM 824 C CA . MET A 1 109 ? -11.391 4.242 5.475 1.00 95.25 109 MET A CA 1
ATOM 825 C C . MET A 1 109 ? -11.074 5.529 4.712 1.00 95.25 109 MET A C 1
ATOM 827 O O . MET A 1 109 ? -11.350 5.627 3.514 1.00 95.25 109 MET A O 1
ATOM 831 N N . THR A 1 110 ? -10.484 6.507 5.395 1.00 95.56 110 THR A N 1
ATOM 832 C CA . THR A 1 110 ? -10.016 7.778 4.819 1.00 95.56 110 THR A CA 1
ATOM 833 C C . THR A 1 110 ? -8.590 8.071 5.269 1.00 95.56 110 THR A C 1
ATOM 835 O O . THR A 1 110 ? -8.062 7.398 6.157 1.00 95.56 110 THR A O 1
ATOM 838 N N . ASP A 1 111 ? -7.952 9.065 4.648 1.00 96.25 111 ASP A N 1
ATOM 839 C CA . ASP A 1 111 ? -6.609 9.541 5.017 1.00 96.25 111 ASP A CA 1
ATOM 840 C C . ASP A 1 111 ? -5.571 8.411 5.093 1.00 96.25 111 ASP A C 1
ATOM 842 O O . ASP A 1 111 ? -4.714 8.366 5.978 1.00 96.25 111 ASP A O 1
ATOM 846 N N . ILE A 1 112 ? -5.684 7.458 4.168 1.00 97.56 112 ILE A N 1
ATOM 847 C CA . ILE A 1 112 ? -4.802 6.304 4.092 1.00 97.56 112 ILE A CA 1
ATOM 848 C C . ILE A 1 112 ? -3.415 6.795 3.685 1.00 97.56 112 ILE A C 1
ATOM 850 O O . ILE A 1 112 ? -3.265 7.517 2.698 1.00 97.56 112 ILE A O 1
ATOM 854 N N . SER A 1 113 ? -2.400 6.371 4.429 1.00 97.50 113 SER A N 1
ATOM 855 C CA . SER A 1 113 ? -0.991 6.562 4.103 1.00 97.50 113 SER A CA 1
ATOM 856 C C . SER A 1 113 ? -0.202 5.400 4.689 1.00 97.50 113 SER A C 1
ATOM 858 O O . SER A 1 113 ? 0.083 5.388 5.887 1.00 97.50 113 SER A O 1
ATOM 860 N N . PHE A 1 114 ? 0.113 4.407 3.859 1.00 97.75 114 PHE A N 1
ATOM 861 C CA . PHE A 1 114 ? 0.846 3.205 4.249 1.00 97.75 114 PHE A CA 1
ATOM 862 C C . PHE A 1 114 ? 2.155 3.102 3.479 1.00 97.75 114 PHE A C 1
ATOM 864 O O . PHE A 1 114 ? 2.159 3.018 2.254 1.00 97.75 114 PHE A O 1
ATOM 871 N N . ASP A 1 115 ? 3.265 3.056 4.204 1.00 97.81 115 ASP A N 1
ATOM 872 C CA . ASP A 1 115 ? 4.536 2.591 3.672 1.00 97.81 115 ASP A CA 1
ATOM 873 C C . ASP A 1 115 ? 4.496 1.069 3.572 1.00 97.81 115 ASP A C 1
ATOM 875 O O . ASP A 1 115 ? 4.121 0.375 4.519 1.00 97.81 115 ASP A O 1
ATOM 879 N N . VAL A 1 116 ? 4.835 0.568 2.392 1.00 97.31 116 VAL A N 1
ATOM 880 C CA . VAL A 1 116 ? 4.840 -0.848 2.051 1.00 97.31 116 VAL A CA 1
ATOM 881 C C . VAL A 1 116 ? 6.273 -1.274 1.831 1.00 97.31 116 VAL A C 1
ATOM 883 O O . VAL A 1 116 ? 6.930 -0.795 0.903 1.00 97.31 116 VAL A O 1
ATOM 886 N N . ASP A 1 117 ? 6.727 -2.194 2.667 1.00 96.75 117 ASP A N 1
ATOM 887 C CA . ASP A 1 117 ? 8.056 -2.772 2.603 1.00 96.75 117 ASP A CA 1
ATOM 888 C C . ASP A 1 117 ? 7.944 -4.257 2.261 1.00 96.75 117 ASP A C 1
ATOM 890 O O . ASP A 1 117 ? 7.149 -4.974 2.861 1.00 96.75 117 ASP A O 1
ATOM 894 N N . ILE A 1 118 ? 8.734 -4.745 1.312 1.00 95.31 118 ILE A N 1
ATOM 895 C CA . ILE A 1 118 ? 8.883 -6.188 1.089 1.00 95.31 118 ILE A CA 1
ATOM 896 C C . ILE A 1 118 ? 9.681 -6.818 2.235 1.00 95.31 118 ILE A C 1
ATOM 898 O O . ILE A 1 118 ? 10.454 -6.145 2.925 1.00 95.31 118 ILE A O 1
ATOM 902 N N . ASP A 1 119 ? 9.490 -8.111 2.478 1.00 92.62 119 ASP A N 1
ATOM 903 C CA . ASP A 1 119 ? 10.157 -8.763 3.610 1.00 92.62 119 ASP A CA 1
ATOM 904 C C . ASP A 1 119 ? 11.649 -9.025 3.357 1.00 92.62 119 ASP A C 1
ATOM 906 O O . ASP A 1 119 ? 12.466 -8.810 4.255 1.00 92.62 119 ASP A O 1
ATOM 910 N N . ASP A 1 120 ? 12.016 -9.386 2.126 1.00 92.88 120 ASP A N 1
ATOM 911 C CA . ASP A 1 120 ? 13.409 -9.504 1.689 1.00 92.88 120 ASP A CA 1
ATOM 912 C C . ASP A 1 120 ? 14.021 -8.151 1.279 1.00 92.88 120 ASP A C 1
ATOM 914 O O . ASP A 1 120 ? 13.347 -7.274 0.739 1.00 92.88 120 ASP A O 1
ATOM 918 N N . ASN A 1 121 ? 15.334 -7.995 1.472 1.00 92.19 121 ASN A N 1
ATOM 919 C CA . ASN A 1 121 ? 16.081 -6.894 0.861 1.00 92.19 121 ASN A CA 1
ATOM 920 C C . ASN A 1 121 ? 16.180 -7.101 -0.654 1.00 92.19 121 ASN A C 1
ATOM 922 O O . ASN A 1 121 ? 16.572 -8.172 -1.110 1.00 92.19 121 ASN A O 1
ATOM 926 N N . LEU A 1 122 ? 15.903 -6.046 -1.417 1.00 91.69 122 LEU A N 1
ATOM 927 C CA . LEU A 1 122 ? 15.982 -6.042 -2.869 1.00 91.69 122 LEU A CA 1
ATOM 928 C C . LEU A 1 122 ? 17.005 -5.002 -3.337 1.00 91.69 122 LEU A C 1
ATOM 930 O O . LEU A 1 122 ? 16.743 -3.794 -3.387 1.00 91.69 122 LEU A O 1
ATOM 934 N N . SER A 1 123 ? 18.182 -5.507 -3.692 1.00 93.06 123 SER A N 1
ATOM 935 C CA . SER A 1 123 ? 19.186 -4.794 -4.478 1.00 93.06 123 SER A CA 1
ATOM 936 C C . SER A 1 123 ? 19.322 -5.498 -5.820 1.00 93.06 123 SER A C 1
ATOM 938 O O . SER A 1 123 ? 19.384 -6.726 -5.877 1.00 93.06 123 SER A O 1
ATOM 940 N N . TYR A 1 124 ? 19.288 -4.732 -6.904 1.00 92.75 124 TYR A N 1
ATOM 941 C CA . TYR A 1 124 ? 19.338 -5.288 -8.246 1.00 92.75 124 TYR A CA 1
ATOM 942 C C . TYR A 1 124 ? 19.986 -4.337 -9.239 1.00 92.75 124 TYR A C 1
ATOM 944 O O . TYR A 1 124 ? 19.973 -3.115 -9.090 1.00 92.75 124 TYR A O 1
ATOM 952 N N . SER A 1 125 ? 20.504 -4.918 -10.310 1.00 92.12 125 SER A N 1
ATOM 953 C CA . SER A 1 125 ? 20.893 -4.213 -11.520 1.00 92.12 125 SER A CA 1
ATOM 954 C C . SER A 1 125 ? 20.053 -4.694 -12.691 1.00 92.12 125 SER A C 1
ATOM 956 O O . SER A 1 125 ? 19.716 -5.874 -12.780 1.00 92.12 125 SER A O 1
ATOM 958 N N . THR A 1 126 ? 19.733 -3.785 -13.604 1.00 88.50 126 THR A N 1
ATOM 959 C CA . THR A 1 126 ? 18.964 -4.109 -14.800 1.00 88.50 126 THR A CA 1
ATOM 960 C C . THR A 1 126 ? 19.358 -3.256 -15.998 1.00 88.50 126 THR A C 1
ATOM 962 O O . THR A 1 126 ? 19.994 -2.211 -15.842 1.00 88.50 126 THR A O 1
ATOM 965 N N . VAL A 1 127 ? 19.019 -3.720 -17.199 1.00 82.44 127 VAL A N 1
ATOM 966 C CA . VAL A 1 127 ? 19.238 -3.001 -18.454 1.00 82.44 127 VAL A CA 1
ATOM 967 C C . VAL A 1 127 ? 17.883 -2.624 -19.025 1.00 82.44 127 VAL A C 1
ATOM 969 O O . VAL A 1 127 ? 17.093 -3.484 -19.402 1.00 82.44 127 VAL A O 1
ATOM 972 N N . LEU A 1 128 ? 17.620 -1.323 -19.093 1.00 75.88 128 LEU A N 1
ATOM 973 C CA . LEU A 1 128 ? 16.419 -0.806 -19.724 1.00 75.88 128 LEU A CA 1
ATOM 974 C C . LEU A 1 128 ? 16.718 -0.542 -21.200 1.00 75.88 128 LEU A C 1
ATOM 976 O O . LEU A 1 128 ? 17.614 0.237 -21.532 1.00 75.88 128 LEU A O 1
ATOM 980 N N . HIS A 1 129 ? 15.978 -1.206 -22.083 1.00 68.44 129 HIS A N 1
ATOM 981 C CA . HIS A 1 129 ? 16.070 -0.986 -23.521 1.00 68.44 129 HIS A CA 1
ATOM 982 C C . HIS A 1 129 ? 15.121 0.148 -23.917 1.00 68.44 129 HIS A C 1
ATOM 984 O O . HIS A 1 129 ? 13.957 -0.086 -24.232 1.00 68.44 129 HIS A O 1
ATOM 990 N N . GLU A 1 130 ? 15.606 1.389 -23.887 1.00 65.19 130 GLU A N 1
ATOM 991 C CA . GLU A 1 130 ? 14.867 2.543 -24.408 1.00 65.19 130 GLU A CA 1
ATOM 992 C C . GLU A 1 130 ? 15.395 2.884 -25.802 1.00 65.19 130 GLU A C 1
ATOM 994 O O . GLU A 1 130 ? 16.582 3.162 -25.957 1.00 65.19 130 GLU A O 1
ATOM 999 N N . LEU A 1 131 ? 14.534 2.846 -26.828 1.00 58.19 131 LEU A N 1
ATOM 1000 C CA . LEU A 1 131 ? 14.870 3.310 -28.187 1.00 58.19 131 LEU A CA 1
ATOM 1001 C C . LEU A 1 131 ? 16.242 2.798 -28.694 1.00 58.19 131 LEU A C 1
ATOM 1003 O O . LEU A 1 131 ? 16.997 3.534 -29.323 1.00 58.19 131 LEU A O 1
ATOM 1007 N N . PHE A 1 132 ? 16.549 1.523 -28.420 1.00 54.56 132 PHE A N 1
ATOM 1008 C CA . PHE A 1 132 ? 17.786 0.816 -28.796 1.00 54.56 132 PHE A CA 1
ATOM 1009 C C . PHE A 1 132 ? 19.082 1.212 -28.057 1.00 54.56 132 PHE A C 1
ATOM 1011 O O . PHE A 1 132 ? 20.131 0.649 -28.371 1.00 54.56 132 PHE A O 1
ATOM 1018 N N . VAL A 1 133 ? 19.046 2.091 -27.048 1.00 63.22 133 VAL A N 1
ATOM 1019 C CA . VAL A 1 133 ? 20.214 2.395 -26.199 1.00 63.22 133 VAL A CA 1
ATOM 1020 C C . VAL A 1 133 ? 20.078 1.662 -24.856 1.00 63.22 133 VAL A C 1
ATOM 1022 O O . VAL A 1 133 ? 19.147 1.943 -24.101 1.00 63.22 133 VAL A O 1
ATOM 1025 N N . PRO A 1 134 ? 20.967 0.703 -24.535 1.00 69.00 134 PRO A N 1
ATOM 1026 C CA . PRO A 1 134 ? 20.907 -0.015 -23.268 1.00 69.00 134 PRO A CA 1
ATOM 1027 C C . PRO A 1 134 ? 21.346 0.895 -22.116 1.00 69.00 134 PRO A C 1
ATOM 1029 O O . PRO A 1 134 ? 22.517 1.260 -22.007 1.00 69.00 134 PRO A O 1
ATOM 1032 N N . ASN A 1 135 ? 20.414 1.217 -21.222 1.00 74.81 135 ASN A N 1
ATOM 1033 C CA . ASN A 1 135 ? 20.689 1.976 -20.008 1.00 74.81 135 ASN A CA 1
ATOM 1034 C C . ASN A 1 135 ? 20.791 1.021 -18.819 1.00 74.81 135 ASN A C 1
ATOM 1036 O O . ASN A 1 135 ? 19.786 0.487 -18.346 1.00 74.81 135 ASN A O 1
ATOM 1040 N N . LYS A 1 136 ? 22.015 0.795 -18.327 1.00 84.38 136 LYS A N 1
ATOM 1041 C CA . LYS A 1 136 ? 22.230 0.004 -17.112 1.00 84.38 136 LYS A CA 1
ATOM 1042 C C . LYS A 1 136 ? 21.890 0.841 -15.882 1.00 84.38 136 LYS A C 1
ATOM 1044 O O . LYS A 1 136 ? 22.456 1.912 -15.673 1.00 84.38 136 LYS A O 1
ATOM 1049 N N . ILE A 1 137 ? 21.004 0.316 -15.052 1.00 87.25 137 ILE A N 1
ATOM 1050 C CA . ILE A 1 137 ? 20.551 0.926 -13.806 1.00 87.25 137 ILE A CA 1
ATOM 1051 C C . ILE A 1 137 ? 20.905 -0.031 -12.670 1.00 87.25 137 ILE A C 1
ATOM 1053 O O . ILE A 1 137 ? 20.720 -1.240 -12.792 1.00 87.25 137 ILE A O 1
ATOM 1057 N N . THR A 1 138 ? 21.399 0.511 -11.561 1.00 89.50 138 THR A N 1
ATOM 1058 C CA . THR A 1 138 ? 21.614 -0.235 -10.317 1.00 89.50 138 THR A CA 1
ATOM 1059 C C . THR A 1 138 ? 20.797 0.421 -9.218 1.00 89.50 138 THR A C 1
ATOM 1061 O O . THR A 1 138 ? 20.911 1.624 -8.982 1.00 89.50 138 THR A O 1
ATOM 1064 N N . CYS A 1 139 ? 19.974 -0.379 -8.553 1.00 89.81 139 CYS A N 1
ATOM 1065 C CA . CYS A 1 139 ? 19.009 0.040 -7.558 1.00 89.81 139 CYS A CA 1
ATOM 1066 C C . CYS A 1 139 ? 19.251 -0.717 -6.259 1.00 89.81 139 CYS A C 1
ATOM 1068 O O . CYS A 1 139 ? 19.109 -1.933 -6.208 1.00 89.81 139 CYS A O 1
ATOM 1070 N N . SER A 1 140 ? 19.557 0.011 -5.186 1.00 86.25 140 SER A N 1
ATOM 1071 C CA . SER A 1 140 ? 19.596 -0.542 -3.831 1.00 86.25 140 SER A CA 1
ATOM 1072 C C . SER A 1 140 ? 18.595 0.217 -2.972 1.00 86.25 140 SER A C 1
ATOM 1074 O O . SER A 1 140 ? 18.891 1.277 -2.421 1.00 86.25 140 SER A O 1
ATOM 1076 N N . LYS A 1 141 ? 17.352 -0.275 -2.949 1.00 77.31 141 LYS A N 1
ATOM 1077 C CA . LYS A 1 141 ? 16.248 0.335 -2.186 1.00 77.31 141 LYS A CA 1
ATOM 1078 C C . LYS A 1 141 ? 15.940 -0.434 -0.895 1.00 77.31 141 LYS A C 1
ATOM 1080 O O . LYS A 1 141 ? 15.030 -0.055 -0.156 1.00 77.31 141 LYS A O 1
ATOM 1085 N N . GLY A 1 142 ? 16.729 -1.469 -0.588 1.00 88.56 142 GLY A N 1
ATOM 1086 C CA . GLY A 1 142 ? 16.538 -2.314 0.586 1.00 88.56 142 GLY A CA 1
ATOM 1087 C C . GLY A 1 142 ? 15.158 -2.959 0.543 1.00 88.56 142 GLY A C 1
ATOM 1088 O O . GLY A 1 142 ? 14.818 -3.620 -0.432 1.00 88.56 142 GLY A O 1
ATOM 1089 N N . ARG A 1 143 ? 14.352 -2.728 1.578 1.00 93.62 143 ARG A N 1
ATOM 1090 C CA . ARG A 1 143 ? 12.990 -3.271 1.686 1.00 93.62 143 ARG A CA 1
ATOM 1091 C C . ARG A 1 143 ? 11.896 -2.347 1.150 1.00 93.62 143 ARG A C 1
ATOM 1093 O O . ARG A 1 143 ? 10.762 -2.785 1.015 1.00 93.62 143 ARG A O 1
ATOM 1100 N N . LYS A 1 144 ? 12.199 -1.080 0.855 1.00 94.62 144 LYS A N 1
ATOM 1101 C CA . LYS A 1 144 ? 11.175 -0.084 0.505 1.00 94.62 144 LYS A CA 1
ATOM 1102 C C . LYS A 1 144 ? 10.563 -0.386 -0.853 1.00 94.62 144 LYS A C 1
ATOM 1104 O O . LYS A 1 144 ? 11.283 -0.343 -1.849 1.00 94.62 144 LYS A O 1
ATOM 1109 N N . LEU A 1 145 ? 9.249 -0.605 -0.905 1.00 94.31 145 LEU A N 1
ATOM 1110 C CA . LEU A 1 145 ? 8.535 -0.876 -2.151 1.00 94.31 145 LEU A CA 1
ATOM 1111 C C . LEU A 1 145 ? 7.780 0.350 -2.664 1.00 94.31 145 LEU A C 1
ATOM 1113 O O . LEU A 1 145 ? 8.069 0.833 -3.754 1.00 94.31 145 LEU A O 1
ATOM 1117 N N . ALA A 1 146 ? 6.825 0.860 -1.890 1.00 95.69 146 ALA A N 1
ATOM 1118 C CA . ALA A 1 146 ? 6.036 2.034 -2.253 1.00 95.69 146 ALA A CA 1
ATOM 1119 C C . ALA A 1 146 ? 5.330 2.627 -1.031 1.00 95.69 146 ALA A C 1
ATOM 1121 O O . ALA A 1 146 ? 5.268 1.999 0.025 1.00 95.69 146 ALA A O 1
ATOM 1122 N N . ARG A 1 147 ? 4.777 3.828 -1.186 1.00 97.00 147 ARG A N 1
ATOM 1123 C CA . ARG A 1 147 ? 3.781 4.405 -0.286 1.00 97.00 147 ARG A CA 1
ATOM 1124 C C . ARG A 1 147 ? 2.422 4.362 -0.962 1.00 97.00 147 ARG A C 1
ATOM 1126 O O . ARG A 1 147 ? 2.248 5.010 -1.989 1.00 97.00 147 ARG A O 1
ATOM 1133 N N . MET A 1 148 ? 1.475 3.644 -0.374 1.00 97.06 148 MET A N 1
ATOM 1134 C CA . MET A 1 148 ? 0.064 3.669 -0.753 1.00 97.06 148 MET A CA 1
ATOM 1135 C C . MET A 1 148 ? -0.641 4.826 -0.053 1.00 97.06 148 MET A C 1
ATOM 1137 O O . MET A 1 148 ? -0.373 5.090 1.121 1.00 97.06 148 MET A O 1
ATOM 1141 N N . TYR A 1 149 ? -1.550 5.507 -0.743 1.00 97.31 149 TYR A N 1
ATOM 1142 C CA . TYR A 1 149 ? -2.274 6.632 -0.161 1.00 97.31 149 TYR A CA 1
ATOM 1143 C C . TYR A 1 149 ? -3.673 6.802 -0.740 1.00 97.31 149 TYR A C 1
ATOM 1145 O O . TYR A 1 149 ? -3.933 6.450 -1.885 1.00 97.31 149 TYR A O 1
ATOM 1153 N N . SER A 1 150 ? -4.585 7.378 0.040 1.00 96.81 150 SER A N 1
ATOM 1154 C CA . SER A 1 150 ? -5.899 7.769 -0.465 1.00 96.81 150 SER A CA 1
ATOM 1155 C C . SER A 1 150 ? -5.869 9.161 -1.096 1.00 96.81 150 SER A C 1
ATOM 1157 O O . SER A 1 150 ? -5.341 10.094 -0.497 1.00 96.81 150 SER A O 1
ATOM 1159 N N . THR A 1 151 ? -6.474 9.327 -2.273 1.00 96.44 151 THR A N 1
ATOM 1160 C CA . THR A 1 151 ? -6.560 10.614 -2.985 1.00 96.44 151 THR A CA 1
ATOM 1161 C C . THR A 1 151 ? -7.816 10.661 -3.868 1.00 96.44 151 THR A C 1
ATOM 1163 O O . THR A 1 151 ? -8.281 9.593 -4.284 1.00 96.44 151 THR A O 1
ATOM 1166 N N . PRO A 1 152 ? -8.365 11.852 -4.183 1.00 96.69 152 PRO A N 1
ATOM 1167 C CA . PRO A 1 152 ? -9.404 11.999 -5.199 1.00 96.69 152 PRO A CA 1
ATOM 1168 C C . PRO A 1 152 ? -9.022 11.345 -6.532 1.00 96.69 152 PRO A C 1
ATOM 1170 O O . PRO A 1 152 ? -7.876 11.432 -6.980 1.00 96.69 152 PRO A O 1
ATOM 1173 N N . GLY A 1 153 ? -9.993 10.697 -7.170 1.00 94.19 153 GLY A N 1
ATOM 1174 C CA . GLY A 1 153 ? -9.827 10.049 -8.471 1.00 94.19 153 GLY A CA 1
ATOM 1175 C C . GLY A 1 153 ? -9.477 8.567 -8.383 1.00 94.19 153 GLY A C 1
ATOM 1176 O O . GLY A 1 153 ? -9.410 7.899 -9.410 1.00 94.19 153 GLY A O 1
ATOM 1177 N N . MET A 1 154 ? -9.317 8.002 -7.181 1.00 95.44 154 MET A N 1
ATOM 1178 C CA . MET A 1 154 ? -9.079 6.560 -7.024 1.00 95.44 154 MET A CA 1
ATOM 1179 C C . MET A 1 154 ? -10.227 5.694 -7.574 1.00 95.44 154 MET A C 1
ATOM 1181 O O . MET A 1 154 ? -9.994 4.552 -7.951 1.00 95.44 154 MET A O 1
ATOM 1185 N N . TRP A 1 155 ? -11.446 6.239 -7.662 1.00 95.56 155 TRP A N 1
ATOM 1186 C CA . TRP A 1 155 ? -12.646 5.542 -8.137 1.00 95.56 155 TRP A CA 1
ATOM 1187 C C . TRP A 1 155 ? -13.028 5.854 -9.582 1.00 95.56 155 TRP A C 1
ATOM 1189 O O . TRP A 1 155 ? -13.913 5.188 -10.120 1.00 95.56 155 TRP A O 1
ATOM 1199 N N . SER A 1 156 ? -12.374 6.830 -10.223 1.00 94.62 156 SER A N 1
ATOM 1200 C CA . SER A 1 156 ? -12.791 7.316 -11.543 1.00 94.62 156 SER A CA 1
ATOM 1201 C C . SER A 1 156 ? -12.760 6.221 -12.612 1.00 94.62 156 SER A C 1
ATOM 1203 O O . SER A 1 156 ? -13.578 6.252 -13.525 1.00 94.62 156 SER A O 1
ATOM 1205 N N . TYR A 1 157 ? -11.870 5.230 -12.473 1.00 92.31 157 TYR A N 1
ATOM 1206 C CA . TYR A 1 157 ? -11.764 4.081 -13.381 1.00 92.31 157 TYR A CA 1
ATOM 1207 C C . TYR A 1 157 ? -12.990 3.155 -13.370 1.00 92.31 157 TYR A C 1
ATOM 1209 O O . TYR A 1 157 ? -13.230 2.456 -14.351 1.00 92.31 157 TYR A O 1
ATOM 1217 N N . ILE A 1 158 ? -13.757 3.139 -12.274 1.00 92.75 158 ILE A N 1
ATOM 1218 C CA . ILE A 1 158 ? -15.044 2.434 -12.187 1.00 92.75 158 ILE A CA 1
ATOM 1219 C C . ILE A 1 158 ? -16.164 3.380 -12.606 1.00 92.75 158 ILE A C 1
ATOM 1221 O O . ILE A 1 158 ? -17.018 3.022 -13.412 1.00 92.75 158 ILE A O 1
A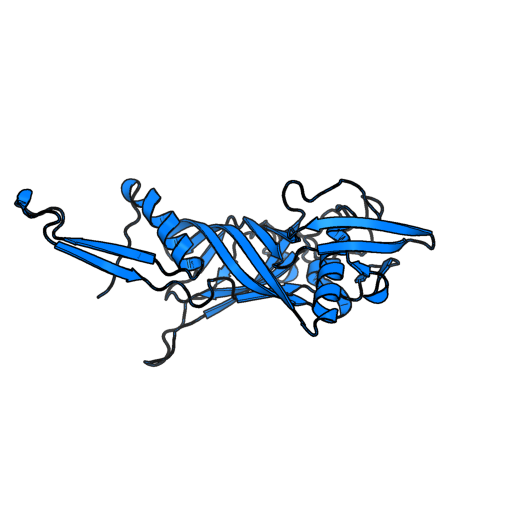TOM 1225 N N . ASP A 1 159 ? -16.164 4.581 -12.030 1.00 93.12 159 ASP A N 1
ATOM 1226 C CA . ASP A 1 159 ? -17.200 5.582 -12.235 1.00 93.12 159 ASP A CA 1
ATOM 1227 C C . ASP A 1 159 ? -16.586 6.982 -12.181 1.00 93.12 159 ASP A C 1
ATOM 1229 O O . ASP A 1 159 ? -16.186 7.471 -11.122 1.00 93.12 159 ASP A O 1
ATOM 1233 N N . ALA A 1 160 ? -16.543 7.652 -13.334 1.00 92.56 160 ALA A N 1
ATOM 1234 C CA . ALA A 1 160 ? -15.989 8.995 -13.464 1.00 92.56 160 ALA A CA 1
ATOM 1235 C C . ALA A 1 160 ? -16.715 10.037 -12.591 1.00 92.56 160 ALA A C 1
ATOM 1237 O O . ALA A 1 160 ? -16.110 11.045 -12.229 1.00 92.56 160 ALA A O 1
ATOM 1238 N N . SER A 1 161 ? -17.976 9.805 -12.201 1.00 94.50 161 SER A N 1
ATOM 1239 C CA . SER A 1 161 ? -18.694 10.697 -11.278 1.00 94.50 161 SER A CA 1
ATOM 1240 C C . SER A 1 161 ? -18.087 10.705 -9.868 1.00 94.50 161 SER A C 1
ATOM 1242 O O . SER A 1 161 ? -18.227 11.684 -9.136 1.00 94.50 161 SER A O 1
ATOM 1244 N N . ARG A 1 162 ? -17.319 9.666 -9.520 1.00 93.56 162 ARG A N 1
ATOM 1245 C CA . ARG A 1 162 ? -16.614 9.506 -8.243 1.00 93.56 162 ARG A CA 1
ATOM 1246 C C . ARG A 1 162 ? -15.188 10.064 -8.275 1.00 93.56 162 ARG A C 1
ATOM 1248 O O . ARG A 1 162 ? -14.336 9.665 -7.484 1.00 93.56 162 ARG A O 1
ATOM 1255 N N . SER A 1 163 ? -14.889 11.004 -9.176 1.00 93.75 163 SER A N 1
ATOM 1256 C CA . SER A 1 163 ? -13.543 11.585 -9.311 1.00 93.75 163 SER A CA 1
ATOM 1257 C C . SER A 1 163 ? -13.079 12.375 -8.079 1.00 93.75 163 SER A C 1
ATOM 1259 O O . SER A 1 163 ? -11.894 12.665 -7.953 1.00 93.75 163 SER A O 1
ATOM 1261 N N . GLN A 1 164 ? -13.997 12.793 -7.204 1.00 95.94 164 GLN A N 1
ATOM 1262 C CA . GLN A 1 164 ? -13.671 13.515 -5.967 1.00 95.94 164 GLN A CA 1
ATOM 1263 C C . GLN A 1 164 ? -13.557 12.587 -4.753 1.00 95.94 164 GLN A C 1
ATOM 1265 O O . GLN A 1 164 ? -13.050 13.001 -3.711 1.00 95.94 164 GLN A O 1
ATOM 1270 N N . ASP A 1 165 ? -13.984 11.331 -4.888 1.00 94.19 165 ASP A N 1
ATOM 1271 C CA . ASP A 1 165 ? -13.972 10.374 -3.793 1.00 94.19 165 ASP A CA 1
ATOM 1272 C C . ASP A 1 165 ? -12.535 9.948 -3.484 1.00 94.19 165 ASP A C 1
ATOM 1274 O O . ASP A 1 165 ? -11.801 9.472 -4.354 1.00 94.19 165 ASP A O 1
ATOM 1278 N N . SER A 1 166 ? -12.160 10.081 -2.216 1.00 95.44 166 SER A N 1
ATOM 1279 C CA . SER A 1 166 ? -10.892 9.610 -1.651 1.00 95.44 166 SER A CA 1
ATOM 1280 C C . SER A 1 166 ? -11.093 8.587 -0.530 1.00 95.44 166 SER A C 1
ATOM 1282 O O . SER A 1 166 ? -10.129 8.168 0.102 1.00 95.44 166 SER A O 1
ATOM 1284 N N . SER A 1 167 ? -12.335 8.193 -0.253 1.00 95.12 167 SER A N 1
ATOM 1285 C CA . SER A 1 167 ? -12.663 7.241 0.803 1.00 95.12 167 SER A CA 1
ATOM 1286 C C . SER A 1 167 ? -12.921 5.853 0.239 1.00 95.12 167 SER A C 1
ATOM 1288 O O . SER A 1 167 ? -13.302 5.687 -0.920 1.00 95.12 167 SER A O 1
ATOM 1290 N N . VAL A 1 168 ? -12.724 4.848 1.079 1.00 94.12 168 VAL A N 1
ATOM 1291 C CA . VAL A 1 168 ? -13.020 3.456 0.765 1.00 94.12 168 VAL A CA 1
ATOM 1292 C C . VAL A 1 168 ? -14.105 2.972 1.694 1.00 94.12 168 VAL A C 1
ATOM 1294 O O . VAL A 1 168 ? -13.978 3.145 2.897 1.00 94.12 168 VAL A O 1
ATOM 1297 N N . THR A 1 169 ? -15.115 2.311 1.146 1.00 93.50 169 THR A N 1
ATOM 1298 C CA . THR A 1 169 ? -16.205 1.730 1.923 1.00 93.50 169 THR A CA 1
ATOM 1299 C C . THR A 1 169 ? -16.175 0.213 1.808 1.00 93.50 169 THR A C 1
ATOM 1301 O O . THR A 1 169 ? -16.214 -0.336 0.707 1.00 93.50 169 THR A O 1
ATOM 1304 N N . VAL A 1 170 ? -16.118 -0.467 2.951 1.00 93.06 170 VAL A N 1
ATOM 1305 C CA . VAL A 1 170 ? -16.186 -1.923 3.066 1.00 93.06 170 VAL A CA 1
ATOM 1306 C C . VAL A 1 170 ? -17.507 -2.290 3.749 1.00 93.06 170 VAL A C 1
ATOM 1308 O O . VAL A 1 170 ? -17.757 -1.822 4.867 1.00 93.06 170 VAL A O 1
ATOM 1311 N N . PRO A 1 171 ? -18.357 -3.121 3.116 1.00 91.38 171 PRO A N 1
ATOM 1312 C CA . PRO A 1 171 ? -19.660 -3.483 3.665 1.00 91.38 171 PRO A CA 1
ATOM 1313 C C . PRO A 1 171 ? -19.574 -4.075 5.072 1.00 91.38 171 PRO A C 1
ATOM 1315 O O . PRO A 1 171 ? -18.552 -4.644 5.460 1.00 91.38 171 PRO A O 1
ATOM 1318 N N . ALA A 1 172 ? -20.666 -3.971 5.826 1.00 87.25 172 ALA A N 1
ATOM 1319 C CA . ALA A 1 172 ? -20.792 -4.623 7.124 1.00 87.25 172 ALA A CA 1
ATOM 1320 C C . ALA A 1 172 ? -20.694 -6.151 6.995 1.00 87.25 172 ALA A C 1
ATOM 1322 O O . ALA A 1 172 ? -21.224 -6.753 6.052 1.00 87.25 172 ALA A O 1
ATOM 1323 N N . ALA A 1 173 ? -20.078 -6.790 7.988 1.00 84.06 173 ALA A N 1
ATOM 1324 C CA . ALA A 1 173 ? -20.115 -8.236 8.121 1.00 84.06 173 ALA A CA 1
ATOM 1325 C C . ALA A 1 173 ? -21.575 -8.698 8.284 1.00 84.06 173 ALA A C 1
ATOM 1327 O O . ALA A 1 173 ? -22.260 -8.306 9.236 1.00 84.06 173 ALA A O 1
ATOM 1328 N N . HIS A 1 174 ? -22.058 -9.517 7.342 1.00 73.25 174 HIS A N 1
ATOM 1329 C CA . HIS A 1 174 ? -23.435 -10.005 7.365 1.00 73.25 174 HIS A CA 1
ATOM 1330 C C . HIS A 1 174 ? -23.658 -10.916 8.582 1.00 73.25 174 HIS A C 1
ATOM 1332 O O . HIS A 1 174 ? -22.796 -11.755 8.871 1.00 73.25 174 HIS A O 1
ATOM 1338 N N . PRO A 1 175 ? -24.806 -10.803 9.275 1.00 63.03 175 PRO A N 1
ATOM 1339 C CA . PRO A 1 175 ? -25.204 -11.772 10.285 1.00 63.03 175 PRO A CA 1
ATOM 1340 C C . PRO A 1 175 ? -25.531 -13.102 9.589 1.00 63.03 175 PRO A C 1
ATOM 1342 O O . PRO A 1 175 ? -26.631 -13.311 9.088 1.00 63.03 175 PRO A O 1
ATOM 1345 N N . GLY A 1 176 ? -24.528 -13.970 9.487 1.00 58.19 176 GLY A N 1
ATOM 1346 C CA . GLY A 1 176 ? -24.679 -15.359 9.056 1.00 58.19 176 GLY A CA 1
ATOM 1347 C C . GLY A 1 176 ? -25.130 -16.267 10.202 1.00 58.19 176 GLY A C 1
ATOM 1348 O O . GLY A 1 176 ? -25.252 -15.836 11.348 1.00 58.19 176 GLY A O 1
ATOM 1349 N N . GLU A 1 177 ? -25.354 -17.543 9.899 1.00 49.19 177 GLU A N 1
ATOM 1350 C CA . GLU A 1 177 ? -25.746 -18.558 10.881 1.00 49.19 177 GLU A CA 1
ATOM 1351 C C . GLU A 1 177 ? -24.747 -18.689 12.056 1.00 49.19 177 GLU A C 1
ATOM 1353 O O . GLU A 1 177 ? -23.547 -18.399 11.892 1.00 49.19 177 GLU A O 1
ATOM 1358 N N . PRO A 1 178 ? -25.215 -19.145 13.239 1.00 45.59 178 PRO A N 1
ATOM 1359 C CA . PRO A 1 178 ? -24.373 -19.340 14.416 1.00 45.59 178 PRO A CA 1
ATOM 1360 C C . PRO A 1 178 ? -23.174 -20.247 14.100 1.00 45.59 178 PRO A C 1
ATOM 1362 O O . PRO A 1 178 ? -23.344 -21.397 13.708 1.00 45.59 178 PRO A O 1
ATOM 1365 N N . GLY A 1 179 ? -21.953 -19.737 14.289 1.00 49.47 179 GLY A N 1
ATOM 1366 C CA . GLY A 1 179 ? -20.705 -20.482 14.061 1.00 49.47 179 GLY A CA 1
ATOM 1367 C C . GLY A 1 179 ? -19.894 -20.035 12.840 1.00 49.47 179 GLY A C 1
ATOM 1368 O O . GLY A 1 179 ? -18.715 -20.376 12.746 1.00 49.47 179 GLY A O 1
ATOM 1369 N N . SER A 1 180 ? -20.459 -19.214 11.947 1.00 52.41 180 SER A N 1
ATOM 1370 C CA . SER A 1 180 ? -19.675 -18.531 10.908 1.00 52.41 180 SER A CA 1
ATOM 1371 C C . SER A 1 180 ? -18.930 -17.326 11.502 1.00 52.41 180 SER A C 1
ATOM 1373 O O . SER A 1 180 ? -19.525 -16.480 12.167 1.00 52.41 180 SER A O 1
ATOM 1375 N N . LYS A 1 181 ? -17.609 -17.217 11.284 1.00 60.97 181 LYS A N 1
ATOM 1376 C CA . LYS A 1 181 ? -16.893 -15.955 11.541 1.00 60.97 181 LYS A CA 1
ATOM 1377 C C . LYS A 1 181 ? -17.434 -14.933 10.533 1.00 60.97 181 LYS A C 1
ATOM 1379 O O . LYS A 1 181 ? -17.113 -15.037 9.352 1.00 60.97 181 LYS A O 1
ATOM 1384 N N . HIS A 1 182 ? -18.285 -14.007 10.970 1.00 71.81 182 HIS A N 1
ATOM 1385 C CA . HIS A 1 182 ? -18.882 -12.991 10.100 1.00 71.81 182 HIS A CA 1
ATOM 1386 C C . HIS A 1 182 ? -17.784 -12.115 9.483 1.00 71.81 182 HIS A C 1
ATOM 1388 O O . HIS A 1 182 ? -17.056 -11.428 10.199 1.00 71.81 182 HIS A O 1
ATOM 1394 N N . LYS A 1 183 ? -17.653 -12.160 8.156 1.00 80.19 183 LYS A N 1
ATOM 1395 C CA . LYS A 1 183 ? -16.658 -11.399 7.395 1.00 80.19 183 LYS A CA 1
ATOM 1396 C C . LYS A 1 183 ? -17.312 -10.814 6.154 1.00 80.19 183 LYS A C 1
ATOM 1398 O O . LYS A 1 183 ? -18.035 -11.515 5.449 1.00 80.19 183 LYS A O 1
ATOM 1403 N N . ALA A 1 184 ? -17.040 -9.549 5.885 1.00 87.56 184 ALA A N 1
ATOM 1404 C CA . ALA A 1 184 ? -17.292 -8.915 4.603 1.00 87.56 184 ALA A CA 1
ATOM 1405 C C . ALA A 1 184 ? -15.959 -8.504 3.982 1.00 87.56 184 ALA A C 1
ATOM 1407 O O . ALA A 1 184 ? -15.003 -8.194 4.693 1.00 87.56 184 ALA A O 1
ATOM 1408 N N . PHE A 1 185 ? -15.899 -8.507 2.656 1.00 90.44 185 PHE A N 1
ATOM 1409 C CA . PHE A 1 185 ? -14.703 -8.131 1.915 1.00 90.44 185 PHE A CA 1
ATOM 1410 C C . PHE A 1 185 ? -15.011 -6.960 0.991 1.00 90.44 185 PHE A C 1
ATOM 1412 O O . PHE A 1 185 ? -16.094 -6.882 0.412 1.00 90.44 185 PHE A O 1
ATOM 1419 N N . GLY A 1 186 ? -14.042 -6.064 0.849 1.00 91.62 186 GLY A N 1
ATOM 1420 C CA . GLY A 1 186 ? -14.055 -4.993 -0.139 1.00 91.62 186 GLY A CA 1
ATOM 1421 C C . GLY A 1 186 ? -12.759 -5.016 -0.932 1.00 91.62 186 GLY A C 1
ATOM 1422 O O . GLY A 1 186 ? -11.696 -5.246 -0.360 1.00 91.62 186 GLY A O 1
ATOM 1423 N N . SER A 1 187 ? -12.842 -4.776 -2.238 1.00 94.00 187 SER A N 1
ATOM 1424 C CA . SER A 1 187 ? -11.679 -4.612 -3.111 1.00 94.00 187 SER A CA 1
ATOM 1425 C C . SER A 1 187 ? -11.713 -3.246 -3.775 1.00 94.00 187 SER A C 1
ATOM 1427 O O . SER A 1 187 ? -12.751 -2.851 -4.306 1.00 94.00 187 SER A O 1
ATOM 1429 N N . PHE A 1 188 ? -10.596 -2.531 -3.771 1.00 94.88 188 PHE A N 1
ATOM 1430 C CA . PHE A 1 188 ? -10.529 -1.177 -4.316 1.00 94.88 188 PHE A CA 1
ATOM 1431 C C . PHE A 1 188 ? -9.122 -0.845 -4.792 1.00 94.88 188 PHE A C 1
ATOM 1433 O O . PHE A 1 188 ? -8.139 -1.389 -4.297 1.00 94.88 188 PHE A O 1
ATOM 1440 N N . PHE A 1 189 ? -9.032 0.071 -5.750 1.00 96.62 189 PHE A N 1
ATOM 1441 C CA . PHE A 1 189 ? -7.756 0.618 -6.183 1.00 96.62 189 PHE A CA 1
ATOM 1442 C C . PHE A 1 189 ? -7.230 1.599 -5.131 1.00 96.62 189 PHE A C 1
ATOM 1444 O O . PHE A 1 189 ? -7.962 2.490 -4.697 1.00 96.62 189 PHE A O 1
ATOM 1451 N N . ILE A 1 190 ? -5.958 1.469 -4.760 1.00 96.50 190 ILE A N 1
ATOM 1452 C CA . ILE A 1 190 ? -5.235 2.464 -3.975 1.00 96.50 190 ILE A CA 1
ATOM 1453 C C . ILE A 1 190 ? -4.009 2.938 -4.761 1.00 96.50 190 ILE A C 1
ATOM 1455 O O . ILE A 1 190 ? -3.186 2.111 -5.170 1.00 96.50 190 ILE A O 1
ATOM 1459 N N . PRO A 1 191 ? -3.863 4.250 -5.005 1.00 96.19 191 PRO A N 1
ATOM 1460 C CA . PRO A 1 191 ? -2.676 4.763 -5.659 1.00 96.19 191 PRO A CA 1
ATOM 1461 C C . PRO A 1 191 ? -1.443 4.590 -4.780 1.00 96.19 191 PRO A C 1
ATOM 1463 O O . PRO A 1 191 ? -1.517 4.559 -3.548 1.00 96.19 191 PRO A O 1
ATOM 1466 N N . ALA A 1 192 ? -0.299 4.488 -5.443 1.00 95.44 192 ALA A N 1
ATOM 1467 C CA . ALA A 1 192 ? 0.992 4.334 -4.819 1.00 95.44 192 ALA A CA 1
ATOM 1468 C C . ALA A 1 192 ? 2.056 5.177 -5.529 1.00 95.44 192 ALA A C 1
ATOM 1470 O O . ALA A 1 192 ? 2.021 5.384 -6.741 1.00 95.44 192 ALA A O 1
ATOM 1471 N N . GLY A 1 193 ? 3.028 5.641 -4.754 1.00 92.88 193 GLY A N 1
ATOM 1472 C CA . GLY A 1 193 ? 4.173 6.403 -5.239 1.00 92.88 193 GLY A CA 1
ATOM 1473 C C . GLY A 1 193 ? 5.419 6.125 -4.399 1.00 92.88 193 GLY A C 1
ATOM 1474 O O . GLY A 1 193 ? 5.369 5.297 -3.484 1.00 92.88 193 GLY A O 1
ATOM 1475 N N . PRO A 1 194 ? 6.541 6.802 -4.684 1.00 92.50 194 PRO A N 1
ATOM 1476 C CA . PRO A 1 194 ? 7.766 6.621 -3.925 1.00 92.50 194 PRO A CA 1
ATOM 1477 C C . PRO A 1 194 ? 7.571 6.950 -2.442 1.00 92.50 194 PRO A C 1
ATOM 1479 O O . PRO A 1 194 ? 7.001 7.985 -2.087 1.00 92.50 194 PRO A O 1
ATOM 1482 N N . GLN A 1 195 ? 8.096 6.102 -1.560 1.00 93.94 195 GLN A N 1
ATOM 1483 C CA . GLN A 1 195 ? 8.221 6.439 -0.144 1.00 93.94 195 GLN A CA 1
ATOM 1484 C C . GLN A 1 195 ? 9.213 7.608 0.055 1.00 93.94 195 GLN A C 1
ATOM 1486 O O . GLN A 1 195 ? 10.105 7.829 -0.775 1.00 93.94 195 GLN A O 1
ATOM 1491 N N . PRO A 1 196 ? 9.159 8.327 1.192 1.00 89.69 196 PRO A N 1
ATOM 1492 C CA . PRO A 1 196 ? 10.173 9.307 1.557 1.00 89.69 196 PRO A CA 1
ATOM 1493 C C . PRO A 1 196 ? 11.591 8.725 1.513 1.00 89.69 196 PRO A C 1
ATOM 1495 O O . PRO A 1 196 ? 11.892 7.675 2.098 1.00 89.69 196 PRO A O 1
ATOM 1498 N N . GLY A 1 197 ? 12.468 9.419 0.788 1.00 85.56 197 GLY A N 1
ATOM 1499 C CA . GLY A 1 197 ? 13.853 9.000 0.568 1.00 85.56 197 GLY A CA 1
ATOM 1500 C C . GLY A 1 197 ? 14.012 7.745 -0.297 1.00 85.56 197 GLY A C 1
ATOM 1501 O O . GLY A 1 197 ? 15.106 7.195 -0.341 1.00 85.56 197 GLY A O 1
ATOM 1502 N N . GLN A 1 198 ? 12.950 7.254 -0.946 1.00 85.94 198 GLN A N 1
ATOM 1503 C CA . GLN A 1 198 ? 13.058 6.169 -1.924 1.00 85.94 198 GLN A CA 1
ATOM 1504 C C . GLN A 1 198 ? 13.498 6.696 -3.288 1.00 85.94 198 GLN A C 1
ATOM 1506 O O . GLN A 1 198 ? 14.218 5.993 -3.994 1.00 85.94 198 GLN A O 1
ATOM 1511 N N . SER A 1 199 ? 13.104 7.921 -3.650 1.00 79.06 199 SER A N 1
ATOM 1512 C CA . SER A 1 199 ? 13.472 8.472 -4.950 1.00 79.06 199 SER A CA 1
ATOM 1513 C C . SER A 1 199 ? 14.939 8.903 -5.008 1.00 79.06 199 SER A C 1
ATOM 1515 O O . SER A 1 199 ? 15.441 9.515 -4.068 1.00 79.06 199 SER A O 1
ATOM 1517 N N . ASP A 1 200 ? 15.622 8.596 -6.111 1.00 70.56 200 ASP A N 1
ATOM 1518 C CA . ASP A 1 200 ? 16.978 9.086 -6.415 1.00 70.56 200 ASP A CA 1
ATOM 1519 C C . ASP A 1 200 ? 17.006 10.183 -7.495 1.00 70.56 200 ASP A C 1
ATOM 1521 O O . ASP A 1 200 ? 18.072 10.718 -7.810 1.00 70.56 200 ASP A O 1
ATOM 1525 N N . GLY A 1 201 ? 15.840 10.533 -8.050 1.00 69.12 201 GLY A N 1
ATOM 1526 C CA . GLY A 1 201 ? 15.672 11.582 -9.055 1.00 69.12 201 GLY A CA 1
ATOM 1527 C C . GLY A 1 201 ? 16.254 11.267 -10.440 1.00 69.12 201 GLY A C 1
ATOM 1528 O O . GLY A 1 201 ? 16.215 12.140 -11.314 1.00 69.12 201 GLY A O 1
ATOM 1529 N N . LYS A 1 202 ? 16.791 10.058 -10.670 1.00 76.81 202 LYS A N 1
ATOM 1530 C CA . LYS A 1 202 ? 17.336 9.637 -11.968 1.00 76.81 202 LYS A CA 1
ATOM 1531 C C . LYS A 1 202 ? 16.248 8.977 -12.809 1.00 76.81 202 LYS A C 1
ATOM 1533 O O . LYS A 1 202 ? 15.882 7.825 -12.601 1.00 76.81 202 LYS A O 1
ATOM 1538 N N . HIS A 1 203 ? 15.749 9.703 -13.796 1.00 75.25 203 HIS A N 1
ATOM 1539 C CA . HIS A 1 203 ? 14.731 9.188 -14.709 1.00 75.25 203 HIS A CA 1
ATOM 1540 C C . HIS A 1 203 ? 15.378 8.385 -15.842 1.00 75.25 203 HIS A C 1
ATOM 1542 O O . HIS A 1 203 ? 16.376 8.835 -16.406 1.00 75.25 203 HIS A O 1
ATOM 1548 N N . CYS A 1 204 ? 14.814 7.224 -16.180 1.00 71.12 204 CYS A N 1
ATOM 1549 C CA . CYS A 1 204 ? 15.260 6.439 -17.348 1.00 71.12 204 CYS A CA 1
ATOM 1550 C C . CYS A 1 204 ? 14.509 6.860 -18.580 1.00 71.12 204 CYS A C 1
ATOM 1552 O O . CYS A 1 204 ? 15.083 6.842 -19.647 1.00 71.12 204 CYS A O 1
ATOM 1554 N N . ILE A 1 205 ? 13.232 7.189 -18.413 1.00 69.25 205 ILE A N 1
ATOM 1555 C CA . ILE A 1 205 ? 12.350 7.629 -19.478 1.00 69.25 205 ILE A CA 1
ATOM 1556 C C . ILE A 1 205 ? 12.194 9.141 -19.313 1.00 69.25 205 ILE A C 1
ATOM 1558 O O . ILE A 1 205 ? 12.266 9.660 -18.194 1.00 69.25 205 ILE A O 1
ATOM 1562 N N . ALA A 1 206 ? 12.001 9.878 -20.409 1.00 66.38 206 ALA A N 1
ATOM 1563 C CA . ALA A 1 206 ? 11.752 11.316 -20.342 1.00 66.38 206 ALA A CA 1
ATOM 1564 C C . ALA A 1 206 ? 10.681 11.646 -19.280 1.00 66.38 206 ALA A C 1
ATOM 1566 O O . ALA A 1 206 ? 9.616 11.031 -19.265 1.00 66.38 206 ALA A O 1
ATOM 1567 N N . LYS A 1 207 ? 10.929 12.653 -18.424 1.00 60.19 207 LYS A N 1
ATOM 1568 C CA . LYS A 1 207 ? 10.034 13.033 -17.302 1.00 60.19 207 LYS A CA 1
ATOM 1569 C C . LYS A 1 207 ? 8.584 13.305 -17.715 1.00 60.19 207 LYS A C 1
ATOM 1571 O O . LYS A 1 207 ? 7.678 13.219 -16.898 1.00 60.19 207 LYS A O 1
ATOM 1576 N N . GLY A 1 208 ? 8.375 13.676 -18.979 1.00 60.44 208 GLY A N 1
ATOM 1577 C CA . GLY A 1 208 ? 7.050 13.873 -19.562 1.00 60.44 208 GLY A CA 1
ATOM 1578 C C . GLY A 1 208 ? 6.300 12.576 -19.873 1.00 60.44 208 GLY A C 1
ATOM 1579 O O . GLY A 1 208 ? 5.173 12.652 -20.333 1.00 60.44 208 GLY A O 1
ATOM 1580 N N . ILE A 1 209 ? 6.901 11.402 -19.672 1.00 65.62 209 ILE A N 1
ATOM 1581 C CA . ILE A 1 209 ? 6.321 10.082 -19.953 1.00 65.62 209 ILE A CA 1
ATOM 1582 C C . ILE A 1 209 ? 6.111 9.316 -18.648 1.00 65.62 209 ILE A C 1
ATOM 1584 O O . ILE A 1 209 ? 4.998 8.860 -18.396 1.00 65.62 209 ILE A O 1
ATOM 1588 N N . ASP A 1 210 ? 7.144 9.228 -17.809 1.00 71.25 210 ASP A N 1
ATOM 1589 C CA . ASP A 1 210 ? 7.065 8.644 -16.471 1.00 71.25 210 ASP A CA 1
ATOM 1590 C C . ASP A 1 210 ? 7.552 9.666 -15.431 1.00 71.25 210 ASP A C 1
ATOM 1592 O O . ASP A 1 210 ? 8.697 10.127 -15.525 1.00 71.25 210 ASP A O 1
ATOM 1596 N N . PRO A 1 211 ? 6.712 10.064 -14.455 1.00 74.00 211 PRO A N 1
ATOM 1597 C CA . PRO A 1 211 ? 7.132 11.008 -13.426 1.00 74.00 211 PRO A CA 1
ATOM 1598 C C . PRO A 1 211 ? 8.118 10.394 -12.424 1.00 74.00 211 PRO A C 1
ATOM 1600 O O . PRO A 1 211 ? 8.755 11.137 -11.673 1.00 74.00 211 PRO A O 1
ATOM 1603 N N . PHE A 1 212 ? 8.247 9.067 -12.384 1.00 83.81 212 PHE A N 1
ATOM 1604 C CA . PHE A 1 212 ? 9.085 8.378 -11.411 1.00 83.81 212 PHE A CA 1
ATOM 1605 C C . PHE A 1 212 ? 10.526 8.177 -11.896 1.00 83.81 212 PHE A C 1
ATOM 1607 O O . PHE A 1 212 ? 10.850 8.328 -13.077 1.00 83.81 212 PHE A O 1
ATOM 1614 N N . ASP A 1 213 ? 11.424 7.914 -10.944 1.00 85.69 213 ASP A N 1
ATOM 1615 C CA . ASP A 1 213 ? 12.790 7.502 -11.261 1.00 85.69 213 ASP A CA 1
ATOM 1616 C C . ASP A 1 213 ? 12.856 6.026 -11.648 1.00 85.69 213 ASP A C 1
ATOM 1618 O O . ASP A 1 213 ? 11.925 5.252 -11.423 1.00 85.69 213 ASP A O 1
ATOM 1622 N N . CYS A 1 214 ? 14.000 5.627 -12.192 1.00 84.38 214 CYS A N 1
ATOM 1623 C CA . CYS A 1 214 ? 14.194 4.270 -12.668 1.00 84.38 214 CYS A CA 1
ATOM 1624 C C . CYS A 1 214 ? 13.957 3.190 -11.651 1.00 84.38 214 CYS A C 1
ATOM 1626 O O . CYS A 1 214 ? 13.385 2.146 -11.971 1.00 84.38 214 CYS A O 1
ATOM 1628 N N . CYS A 1 215 ? 14.456 3.413 -10.448 1.00 88.38 215 CYS A N 1
ATOM 1629 C CA . CYS A 1 215 ? 14.404 2.386 -9.446 1.00 88.38 215 CYS A CA 1
ATOM 1630 C C . CYS A 1 215 ? 12.981 2.187 -8.971 1.00 88.38 215 CYS A C 1
ATOM 1632 O O . CYS A 1 215 ? 12.589 1.046 -8.782 1.00 88.38 215 CYS A O 1
ATOM 1634 N N . PHE A 1 216 ? 12.189 3.248 -8.840 1.00 89.25 216 PHE A N 1
ATOM 1635 C CA . PHE A 1 216 ? 10.777 3.101 -8.527 1.00 89.25 216 PHE A CA 1
ATOM 1636 C C . PHE A 1 216 ? 9.987 2.490 -9.691 1.00 89.25 216 PHE A C 1
ATOM 1638 O O . PHE A 1 216 ? 9.204 1.572 -9.465 1.00 89.25 216 PHE A O 1
ATOM 1645 N N . THR A 1 217 ? 10.226 2.918 -10.934 1.00 86.25 217 THR A N 1
ATOM 1646 C CA . THR A 1 217 ? 9.542 2.359 -12.115 1.00 86.25 217 THR A CA 1
ATOM 1647 C C . THR A 1 217 ? 9.776 0.853 -12.259 1.00 86.25 217 THR A C 1
ATOM 1649 O O . THR A 1 217 ? 8.863 0.115 -12.622 1.00 86.25 217 THR A O 1
ATOM 1652 N N . THR A 1 218 ? 10.984 0.375 -11.947 1.00 88.44 218 THR A N 1
ATOM 1653 C CA . THR A 1 218 ? 11.365 -1.032 -12.152 1.00 88.44 218 THR A CA 1
ATOM 1654 C C . THR A 1 218 ? 11.230 -1.911 -10.905 1.00 88.44 218 THR A C 1
ATOM 1656 O O . THR A 1 218 ? 11.284 -3.134 -11.032 1.00 88.44 218 THR A O 1
ATOM 1659 N N . ILE A 1 219 ? 10.986 -1.347 -9.710 1.00 91.06 219 ILE A N 1
ATOM 1660 C CA . ILE A 1 219 ? 10.999 -2.122 -8.453 1.00 91.06 219 ILE A CA 1
ATOM 1661 C C . ILE A 1 219 ? 9.924 -3.204 -8.392 1.00 91.06 219 ILE A C 1
ATOM 1663 O O . ILE A 1 219 ? 10.185 -4.281 -7.865 1.00 91.06 219 ILE A O 1
ATOM 1667 N N . MET A 1 220 ? 8.734 -2.947 -8.938 1.00 91.69 220 MET A N 1
ATOM 1668 C CA . MET A 1 220 ? 7.630 -3.911 -8.904 1.00 91.69 220 MET A CA 1
ATOM 1669 C C . MET A 1 220 ? 7.950 -5.139 -9.759 1.00 91.69 220 MET A C 1
ATOM 1671 O O . MET A 1 220 ? 7.773 -6.268 -9.307 1.00 91.69 220 MET A O 1
ATOM 1675 N N . SER A 1 221 ? 8.495 -4.924 -10.959 1.00 92.00 221 SER A N 1
ATOM 1676 C CA . SER A 1 221 ? 8.964 -5.998 -11.840 1.00 92.00 221 SER A CA 1
ATOM 1677 C C . SER A 1 221 ? 10.174 -6.720 -11.258 1.00 92.00 221 SER A C 1
ATOM 1679 O O . SER A 1 221 ? 10.216 -7.949 -11.266 1.00 92.00 221 SER A O 1
ATOM 1681 N N . ALA A 1 222 ? 11.120 -5.980 -10.672 1.00 93.12 222 ALA A N 1
ATOM 1682 C CA . ALA A 1 222 ? 12.271 -6.561 -9.993 1.00 93.12 222 ALA A CA 1
ATOM 1683 C C . ALA A 1 222 ? 11.839 -7.460 -8.824 1.00 93.12 222 ALA A C 1
ATOM 1685 O O . ALA A 1 222 ? 12.348 -8.573 -8.700 1.00 93.12 222 ALA A O 1
ATOM 1686 N N . ALA A 1 223 ? 10.881 -7.017 -8.003 1.00 94.75 223 ALA A N 1
ATOM 1687 C CA . ALA A 1 223 ? 10.321 -7.799 -6.905 1.00 94.75 223 ALA A CA 1
ATOM 1688 C C . ALA A 1 223 ? 9.572 -9.034 -7.425 1.00 94.75 223 ALA A C 1
ATOM 1690 O O . ALA A 1 223 ? 9.851 -10.146 -6.979 1.00 94.75 223 ALA A O 1
ATOM 1691 N N . ALA A 1 224 ? 8.687 -8.872 -8.413 1.00 94.50 224 ALA A N 1
ATOM 1692 C CA . ALA A 1 224 ? 7.967 -9.984 -9.031 1.00 94.50 224 ALA A CA 1
ATOM 1693 C C . ALA A 1 224 ? 8.937 -11.063 -9.543 1.00 94.50 224 ALA A C 1
ATOM 1695 O O . ALA A 1 224 ? 8.825 -12.229 -9.172 1.00 94.50 224 ALA A O 1
ATOM 1696 N N . CYS A 1 225 ? 9.962 -10.675 -10.303 1.00 94.00 225 CYS A N 1
ATOM 1697 C CA . CYS A 1 225 ? 10.972 -11.598 -10.815 1.00 94.00 225 CYS A CA 1
ATOM 1698 C C . CYS A 1 225 ? 11.839 -12.237 -9.718 1.00 94.00 225 CYS A C 1
ATOM 1700 O O . CYS A 1 225 ? 12.204 -13.408 -9.837 1.00 94.00 225 CYS A O 1
ATOM 1702 N N . PHE A 1 226 ? 12.146 -11.511 -8.638 1.00 94.81 226 PHE A N 1
ATOM 1703 C CA . PHE A 1 226 ? 12.930 -12.031 -7.516 1.00 94.81 226 PHE A CA 1
ATOM 1704 C C . PHE A 1 226 ? 12.189 -13.160 -6.796 1.00 94.81 226 PHE A C 1
ATOM 1706 O O . PHE A 1 226 ? 12.757 -14.225 -6.562 1.00 94.81 226 PHE A O 1
ATOM 1713 N N . TYR A 1 227 ? 10.907 -12.955 -6.491 1.00 94.69 227 TYR A N 1
ATOM 1714 C CA . TYR A 1 227 ? 10.089 -13.958 -5.810 1.00 94.69 227 TYR A CA 1
ATOM 1715 C C . TYR A 1 227 ? 9.631 -15.081 -6.746 1.00 94.69 227 TYR A C 1
ATOM 1717 O O . TYR A 1 227 ? 9.544 -16.229 -6.313 1.00 94.69 227 TYR A O 1
ATOM 1725 N N . ARG A 1 228 ? 9.469 -14.810 -8.047 1.00 93.75 228 ARG A N 1
ATOM 1726 C CA . ARG A 1 228 ? 9.246 -15.854 -9.057 1.00 93.75 228 ARG A CA 1
ATOM 1727 C C . ARG A 1 228 ? 10.399 -16.856 -9.119 1.00 93.75 228 ARG A C 1
ATOM 1729 O O . ARG A 1 228 ? 10.147 -18.048 -9.231 1.00 93.75 228 ARG A O 1
ATOM 1736 N N . LYS A 1 229 ? 11.656 -16.403 -8.989 1.00 93.06 229 LYS A N 1
ATOM 1737 C CA . LYS A 1 229 ? 12.836 -17.292 -8.891 1.00 93.06 229 LYS A CA 1
ATOM 1738 C C . LYS A 1 229 ? 12.816 -18.194 -7.644 1.00 93.06 229 LYS A C 1
ATOM 1740 O O . LYS A 1 229 ? 13.595 -19.137 -7.582 1.00 93.06 229 LYS A O 1
ATOM 1745 N N . LYS A 1 230 ? 11.948 -17.905 -6.667 1.00 93.31 230 LYS A N 1
ATOM 1746 C CA . LYS A 1 230 ? 11.697 -18.711 -5.462 1.00 93.31 230 LYS A CA 1
ATOM 1747 C C . LYS A 1 230 ? 10.387 -19.516 -5.550 1.00 93.31 230 LYS A C 1
ATOM 1749 O O . LYS A 1 230 ? 9.879 -19.937 -4.517 1.00 93.31 230 LYS A O 1
ATOM 1754 N N . ASP A 1 231 ? 9.815 -19.668 -6.747 1.00 93.38 231 ASP A N 1
ATOM 1755 C CA . ASP A 1 231 ? 8.535 -20.346 -7.004 1.00 93.38 231 ASP A CA 1
ATOM 1756 C C . ASP A 1 231 ? 7.320 -19.717 -6.288 1.00 93.38 231 ASP A C 1
ATOM 1758 O O . ASP A 1 231 ? 6.335 -20.390 -5.981 1.00 93.38 231 ASP A O 1
ATOM 1762 N N . LEU A 1 232 ? 7.359 -18.401 -6.035 1.00 93.38 232 LEU A N 1
ATOM 1763 C CA . LEU A 1 232 ? 6.266 -17.656 -5.405 1.00 93.38 232 LEU A CA 1
ATOM 1764 C C . LEU A 1 232 ? 5.571 -16.719 -6.401 1.00 93.38 232 LEU A C 1
ATOM 1766 O O . LEU A 1 232 ? 6.208 -15.860 -7.009 1.00 93.38 232 LEU A O 1
ATOM 1770 N N . SER A 1 233 ? 4.241 -16.817 -6.500 1.00 91.19 233 SER A N 1
ATOM 1771 C CA . SER A 1 233 ? 3.373 -15.943 -7.319 1.00 91.19 233 SER A CA 1
ATOM 1772 C C . SER A 1 233 ? 2.922 -14.662 -6.596 1.00 91.19 233 SER A C 1
ATOM 1774 O O . SER A 1 233 ? 1.978 -13.982 -7.001 1.00 91.19 233 SER A O 1
ATOM 1776 N N . PHE A 1 234 ? 3.549 -14.370 -5.465 1.00 94.44 234 PHE A N 1
ATOM 1777 C CA . PHE A 1 234 ? 3.331 -13.184 -4.655 1.00 94.44 234 PHE A CA 1
ATOM 1778 C C . PHE A 1 234 ? 4.637 -12.838 -3.953 1.00 94.44 234 PHE A C 1
ATOM 1780 O O . PHE A 1 234 ? 5.533 -13.677 -3.849 1.00 94.44 234 PHE A O 1
ATOM 1787 N N . PHE A 1 235 ? 4.726 -11.627 -3.423 1.00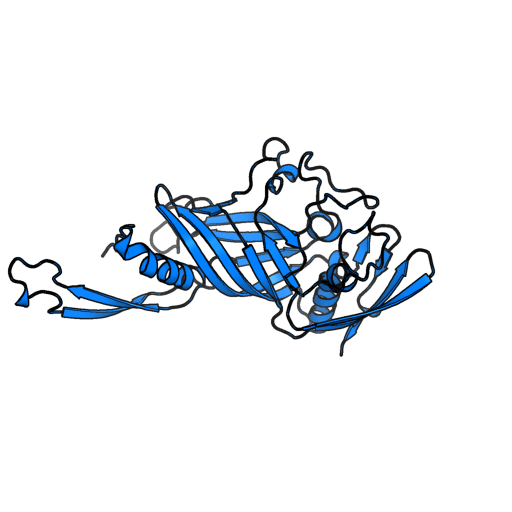 93.31 235 PHE A N 1
ATOM 1788 C CA . PHE A 1 235 ? 5.770 -11.290 -2.472 1.00 93.31 235 PHE A CA 1
ATOM 1789 C C . PHE A 1 235 ? 5.175 -10.826 -1.141 1.00 93.31 235 PHE A C 1
ATOM 1791 O O . PHE A 1 235 ? 4.225 -10.034 -1.131 1.00 93.31 235 PHE A O 1
ATOM 1798 N N . PRO A 1 236 ? 5.668 -11.363 -0.012 1.00 94.69 236 PRO A N 1
ATOM 1799 C CA . PRO A 1 236 ? 5.221 -10.974 1.310 1.00 94.69 236 PRO A CA 1
ATOM 1800 C C . PRO A 1 236 ? 5.721 -9.566 1.634 1.00 94.69 236 PRO A C 1
ATOM 1802 O O . PRO A 1 236 ? 6.836 -9.165 1.279 1.00 94.69 236 PRO A O 1
ATOM 1805 N N . SER A 1 237 ? 4.852 -8.801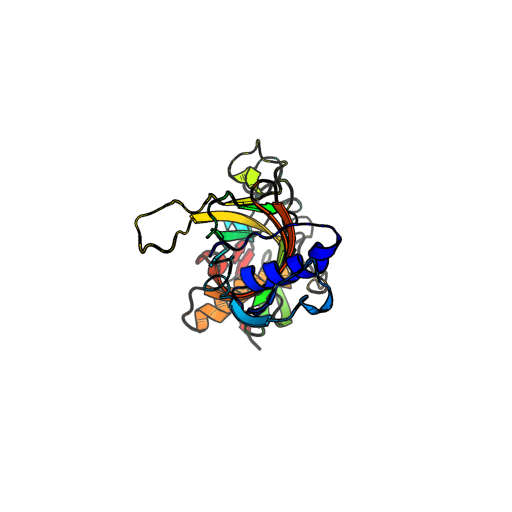 2.282 1.00 96.06 237 SER A N 1
ATOM 1806 C CA . SER A 1 237 ? 5.111 -7.410 2.615 1.00 96.06 237 SER A CA 1
ATOM 1807 C C . SER A 1 237 ? 4.622 -7.049 4.009 1.00 96.06 237 SER A C 1
ATOM 1809 O O . SER A 1 237 ? 3.749 -7.697 4.599 1.00 96.06 237 SER A O 1
ATOM 1811 N N . THR A 1 238 ? 5.184 -5.966 4.522 1.00 96.56 238 THR A N 1
ATOM 1812 C CA . THR A 1 238 ? 4.769 -5.297 5.740 1.00 96.56 238 THR A CA 1
ATOM 1813 C C . THR A 1 238 ? 4.241 -3.909 5.392 1.00 96.56 238 THR A C 1
ATOM 1815 O O . THR A 1 238 ? 4.922 -3.122 4.739 1.00 96.56 238 THR A O 1
ATOM 1818 N N . LEU A 1 239 ? 3.032 -3.599 5.854 1.00 95.88 239 LEU A N 1
ATOM 1819 C CA . LEU A 1 239 ? 2.422 -2.278 5.748 1.00 95.88 239 LEU A CA 1
ATOM 1820 C C . LEU A 1 239 ? 2.540 -1.549 7.079 1.00 95.88 239 LEU A C 1
ATOM 1822 O O . LEU A 1 239 ? 2.181 -2.091 8.126 1.00 95.88 239 LEU A O 1
ATOM 1826 N N . THR A 1 240 ? 2.999 -0.303 7.033 1.00 96.94 240 THR A N 1
ATOM 1827 C CA . THR A 1 240 ? 3.114 0.577 8.195 1.00 96.94 240 THR A CA 1
ATOM 1828 C C . THR A 1 240 ? 2.587 1.957 7.860 1.00 96.94 240 THR A C 1
ATOM 1830 O O . THR A 1 240 ? 3.084 2.606 6.948 1.00 96.94 240 THR A O 1
ATOM 1833 N N . GLY A 1 241 ? 1.639 2.469 8.637 1.00 95.94 241 GLY A N 1
ATOM 1834 C CA . GLY A 1 241 ? 1.236 3.861 8.477 1.00 95.94 241 GLY A CA 1
ATOM 1835 C C . GLY A 1 241 ? -0.117 4.187 9.072 1.00 95.94 241 GLY A C 1
ATOM 1836 O O . GLY A 1 241 ? -0.597 3.481 9.955 1.00 95.94 241 GLY A O 1
ATOM 1837 N N . ASN A 1 242 ? -0.695 5.289 8.617 1.00 96.56 242 ASN A N 1
ATOM 1838 C CA . ASN A 1 242 ? -1.875 5.888 9.218 1.00 96.56 242 ASN A CA 1
ATOM 1839 C C . ASN A 1 242 ? -3.119 5.640 8.366 1.00 96.56 242 ASN A C 1
ATOM 1841 O O . ASN A 1 242 ? -3.052 5.575 7.139 1.00 96.56 242 ASN A O 1
ATOM 1845 N N . VAL A 1 243 ? -4.256 5.534 9.043 1.00 96.19 243 VAL A N 1
ATOM 1846 C CA . VAL A 1 243 ? -5.583 5.501 8.432 1.00 96.19 243 VAL A CA 1
ATOM 1847 C C . VAL A 1 243 ? -6.604 6.063 9.410 1.00 96.19 243 VAL A C 1
ATOM 1849 O O . VAL A 1 243 ? -6.520 5.829 10.619 1.00 96.19 243 VAL A O 1
ATOM 1852 N N . THR A 1 244 ? -7.588 6.781 8.890 1.00 95.50 244 THR A N 1
ATOM 1853 C CA . THR A 1 244 ? -8.785 7.163 9.631 1.00 95.50 244 THR A CA 1
ATOM 1854 C C . THR A 1 244 ? -9.880 6.136 9.357 1.00 95.50 244 THR A C 1
ATOM 1856 O O . THR A 1 244 ? -10.273 5.924 8.213 1.00 95.50 244 THR A O 1
ATOM 1859 N N . LEU A 1 245 ? -10.369 5.478 10.407 1.00 92.44 245 LEU A N 1
ATOM 1860 C CA . LEU A 1 245 ? -11.478 4.528 10.343 1.00 92.44 245 LEU A CA 1
ATOM 1861 C C . LEU A 1 245 ? -12.767 5.226 10.778 1.00 92.44 245 LEU A C 1
ATOM 1863 O O . LEU A 1 245 ? -12.804 5.862 11.834 1.00 92.44 245 LEU A O 1
ATOM 1867 N N . VAL A 1 246 ? -13.822 5.080 9.986 1.00 91.56 246 VAL A N 1
ATOM 1868 C CA . VAL A 1 246 ? -15.169 5.583 10.257 1.00 91.56 246 VAL A CA 1
ATOM 1869 C C . VAL A 1 246 ? -16.125 4.395 10.292 1.00 91.56 246 VAL A C 1
ATOM 1871 O O . VAL A 1 246 ? -16.228 3.641 9.330 1.00 91.56 246 VAL A O 1
ATOM 1874 N N . VAL A 1 247 ? -16.806 4.206 11.419 1.00 86.00 247 VAL A N 1
ATOM 1875 C CA . VAL A 1 247 ? -17.751 3.109 11.656 1.00 86.00 247 VAL A CA 1
ATOM 1876 C C . VAL A 1 247 ? -19.025 3.702 12.252 1.00 86.00 247 VAL A C 1
ATOM 1878 O O . VAL A 1 247 ? -19.065 4.064 13.431 1.00 86.00 247 VAL A O 1
ATOM 1881 N N . GLY A 1 248 ? -20.070 3.859 11.436 1.00 80.12 248 GLY A N 1
ATOM 1882 C CA . GLY A 1 248 ? -21.262 4.616 11.832 1.00 80.12 248 GLY A CA 1
ATOM 1883 C C . GLY A 1 248 ? -20.904 6.058 12.227 1.00 80.12 248 GLY A C 1
ATOM 1884 O O . GLY A 1 248 ? -20.324 6.790 11.436 1.00 80.12 248 GLY A O 1
ATOM 1885 N N . GLY A 1 249 ? -21.215 6.467 13.463 1.00 77.88 249 GLY A N 1
ATOM 1886 C CA . GLY A 1 249 ? -20.834 7.784 14.007 1.00 77.88 249 GLY A CA 1
ATOM 1887 C C . GLY A 1 249 ? -19.445 7.843 14.663 1.00 77.88 249 GLY A C 1
ATOM 1888 O O . GLY A 1 249 ? -19.076 8.870 15.233 1.00 77.88 249 GLY A O 1
ATOM 1889 N N . PHE A 1 250 ? -18.684 6.745 14.652 1.00 82.19 250 PHE A N 1
ATOM 1890 C CA . PHE A 1 250 ? -17.384 6.647 15.310 1.00 82.19 250 PHE A CA 1
ATOM 1891 C C . PHE A 1 250 ? -16.248 6.851 14.303 1.00 82.19 250 PHE A C 1
ATOM 1893 O O . PHE A 1 250 ? -16.028 6.010 13.441 1.00 82.19 250 PHE A O 1
ATOM 1900 N N . THR A 1 251 ? -15.492 7.942 14.441 1.00 89.81 251 THR A N 1
ATOM 1901 C CA . THR A 1 251 ? -14.308 8.238 13.611 1.00 89.81 251 THR A CA 1
ATOM 1902 C C . THR A 1 251 ? -13.038 8.172 14.449 1.00 89.81 251 THR A C 1
ATOM 1904 O O . THR A 1 251 ? -12.983 8.803 15.507 1.00 89.81 251 THR A O 1
ATOM 1907 N N . ILE A 1 252 ? -11.992 7.488 13.994 1.00 90.38 252 ILE A N 1
ATOM 1908 C CA . ILE A 1 252 ? -10.708 7.447 14.697 1.00 90.38 252 ILE A CA 1
ATOM 1909 C C . ILE A 1 252 ? -9.522 7.393 13.735 1.00 90.38 252 ILE A C 1
ATOM 1911 O O . ILE A 1 252 ? -9.469 6.547 12.850 1.00 90.38 252 ILE A O 1
ATOM 1915 N N . ALA A 1 253 ? -8.541 8.270 13.941 1.00 92.88 253 ALA A N 1
ATOM 1916 C CA . 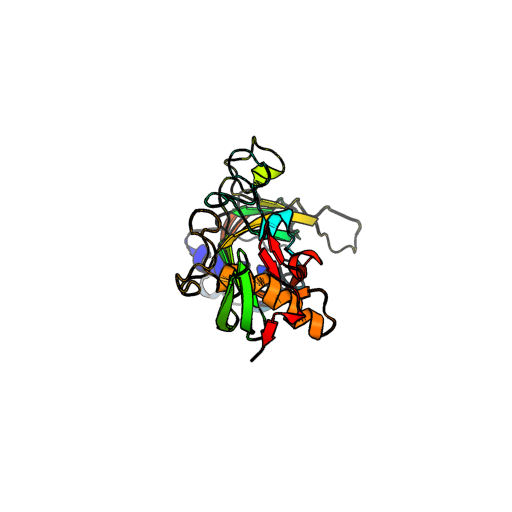ALA A 1 253 ? -7.236 8.152 13.300 1.00 92.88 253 ALA A CA 1
ATOM 1917 C C . ALA A 1 253 ? -6.397 7.124 14.061 1.00 92.88 253 ALA A C 1
ATOM 1919 O O . ALA A 1 253 ? -6.287 7.191 15.289 1.00 92.88 253 ALA A O 1
ATOM 1920 N N . THR A 1 254 ? -5.804 6.171 13.353 1.00 91.81 254 THR A N 1
ATOM 1921 C CA . THR A 1 254 ? -4.979 5.124 13.949 1.00 91.81 254 THR A CA 1
ATOM 1922 C C . THR A 1 254 ? -3.762 4.803 13.093 1.00 91.81 254 THR A C 1
ATOM 1924 O O . THR A 1 254 ? -3.699 5.144 11.911 1.00 91.81 254 THR A O 1
ATOM 1927 N N . LYS A 1 255 ? -2.785 4.144 13.716 1.00 94.00 255 LYS A N 1
ATOM 1928 C CA . LYS A 1 255 ? -1.591 3.624 13.065 1.00 94.00 255 LYS A CA 1
ATOM 1929 C C . LYS A 1 255 ? -1.681 2.104 12.984 1.00 94.00 255 LYS A C 1
ATOM 1931 O O . LYS A 1 255 ? -1.847 1.438 14.004 1.00 94.00 255 LYS A O 1
ATOM 1936 N N . VAL A 1 256 ? -1.525 1.566 11.782 1.00 93.44 256 VAL A N 1
ATOM 1937 C CA . VAL A 1 256 ? -1.540 0.130 11.489 1.00 93.44 256 VAL A CA 1
ATOM 1938 C C . VAL A 1 256 ? -0.122 -0.329 11.159 1.00 93.44 256 VAL A C 1
ATOM 1940 O O . VAL A 1 256 ? 0.616 0.371 10.464 1.00 93.44 256 VAL A O 1
ATOM 1943 N N . VAL A 1 257 ? 0.263 -1.494 11.684 1.00 94.44 257 VAL A N 1
ATOM 1944 C CA . VAL A 1 257 ? 1.517 -2.191 11.371 1.00 94.44 257 VAL A CA 1
ATOM 1945 C C . VAL A 1 257 ? 1.225 -3.672 11.150 1.00 94.44 257 VAL A C 1
ATOM 1947 O O . VAL A 1 257 ? 1.209 -4.462 12.100 1.00 94.44 257 VAL A O 1
ATOM 1950 N N . GLN A 1 258 ? 1.012 -4.050 9.896 1.00 94.00 258 GLN A N 1
ATOM 1951 C CA . GLN A 1 258 ? 0.577 -5.386 9.509 1.00 94.00 258 GLN A CA 1
ATOM 1952 C C . GLN A 1 258 ? 1.649 -6.073 8.660 1.00 94.00 258 GLN A C 1
ATOM 1954 O O . GLN A 1 258 ? 2.041 -5.554 7.621 1.00 94.00 258 GLN A O 1
ATOM 1959 N N . SER A 1 259 ? 2.116 -7.238 9.102 1.00 93.19 259 SER A N 1
ATOM 1960 C CA . SER A 1 259 ? 3.129 -8.039 8.402 1.00 93.19 259 SER A CA 1
ATOM 1961 C C . SER A 1 259 ? 2.501 -9.233 7.693 1.00 93.19 259 SER A C 1
ATOM 1963 O O . SER A 1 259 ? 1.433 -9.698 8.091 1.00 93.19 259 SER A O 1
ATOM 1965 N N . GLY A 1 260 ? 3.189 -9.753 6.676 1.00 91.00 260 GLY A N 1
ATOM 1966 C CA . GLY A 1 260 ? 2.756 -10.940 5.942 1.00 91.00 260 GLY A CA 1
ATOM 1967 C C . GLY A 1 260 ? 1.598 -10.681 4.982 1.00 91.00 260 GLY A C 1
ATOM 1968 O O . GLY A 1 260 ? 0.853 -11.607 4.673 1.00 91.00 260 GLY A O 1
ATOM 1969 N N . VAL A 1 261 ? 1.425 -9.442 4.512 1.00 95.06 261 VAL A N 1
ATOM 1970 C CA . VAL A 1 261 ? 0.408 -9.127 3.505 1.00 95.06 261 VAL A CA 1
ATOM 1971 C C . VAL A 1 261 ? 0.926 -9.549 2.131 1.00 95.06 261 VAL A C 1
ATOM 1973 O O . VAL A 1 261 ? 1.944 -9.012 1.677 1.00 95.06 261 VAL A O 1
ATOM 1976 N N . PRO A 1 262 ? 0.270 -10.508 1.454 1.00 96.62 262 PRO A N 1
ATOM 1977 C CA . PRO A 1 262 ? 0.713 -10.973 0.153 1.00 96.62 262 PRO A CA 1
ATOM 1978 C C . PRO A 1 262 ? 0.368 -9.942 -0.923 1.00 96.62 262 PRO A C 1
ATOM 1980 O O . PRO A 1 262 ? -0.791 -9.545 -1.082 1.00 96.62 262 PRO A O 1
ATOM 1983 N N . ILE A 1 263 ? 1.376 -9.541 -1.694 1.00 96.88 263 ILE A N 1
ATOM 1984 C CA . ILE A 1 263 ? 1.200 -8.758 -2.915 1.00 96.88 263 ILE A CA 1
ATOM 1985 C C . ILE A 1 263 ? 1.328 -9.716 -4.093 1.00 96.88 263 ILE A C 1
ATOM 1987 O O . ILE A 1 263 ? 2.418 -10.160 -4.448 1.00 96.88 263 ILE A O 1
ATOM 1991 N N . THR A 1 264 ? 0.184 -10.074 -4.660 1.00 96.62 264 THR A N 1
ATOM 1992 C CA . THR A 1 264 ? 0.079 -10.887 -5.876 1.00 96.62 264 THR A CA 1
ATOM 1993 C C . THR A 1 264 ? 0.300 -10.018 -7.106 1.00 96.62 264 THR A C 1
ATOM 1995 O O . THR A 1 264 ? -0.004 -8.825 -7.091 1.00 96.62 264 THR A O 1
ATOM 1998 N N . TYR A 1 265 ? 0.829 -10.603 -8.174 1.00 94.06 265 TYR A N 1
ATOM 1999 C CA . TYR A 1 265 ? 1.136 -9.884 -9.405 1.00 94.06 265 TYR A CA 1
ATOM 2000 C C . TYR A 1 265 ? 0.725 -10.703 -10.626 1.00 94.06 265 TYR A C 1
ATOM 2002 O O . TYR A 1 265 ? 0.771 -11.933 -10.597 1.00 94.06 265 TYR A O 1
ATOM 2010 N N . SER A 1 266 ? 0.316 -10.032 -11.700 1.00 91.06 266 SER A N 1
ATOM 2011 C CA . SER A 1 266 ? 0.119 -10.683 -12.996 1.00 91.06 266 SER A CA 1
ATOM 2012 C C . SER A 1 266 ? 1.432 -10.854 -13.762 1.00 91.06 266 SER A C 1
ATOM 2014 O O . SER A 1 266 ? 2.425 -10.169 -13.514 1.00 91.06 266 SER A O 1
ATOM 2016 N N . GLU A 1 267 ? 1.440 -11.790 -14.712 1.00 85.19 267 GLU A N 1
ATOM 2017 C CA . GLU A 1 267 ? 2.618 -12.141 -15.525 1.00 85.19 267 GLU A CA 1
ATOM 2018 C C . GLU A 1 267 ? 3.222 -10.937 -16.269 1.00 85.19 267 GLU A C 1
ATOM 2020 O O . GLU A 1 267 ? 4.438 -10.798 -16.364 1.00 85.19 267 GLU A O 1
ATOM 2025 N N . ASP A 1 268 ? 2.380 -10.015 -16.728 1.00 83.56 268 ASP A N 1
ATOM 2026 C CA . ASP A 1 268 ? 2.768 -8.769 -17.402 1.00 83.56 268 ASP A CA 1
ATOM 2027 C C . ASP A 1 268 ? 3.475 -7.746 -16.493 1.00 83.56 268 ASP A C 1
ATOM 2029 O O . ASP A 1 268 ? 4.061 -6.786 -16.988 1.00 83.56 268 ASP A O 1
ATOM 2033 N N . VAL A 1 269 ? 3.446 -7.930 -15.172 1.00 86.06 269 VAL A N 1
ATOM 2034 C CA . VAL A 1 269 ? 4.266 -7.145 -14.241 1.00 86.06 269 VAL A CA 1
ATOM 2035 C C . VAL A 1 269 ? 5.681 -7.710 -14.177 1.00 86.06 269 VAL A C 1
ATOM 2037 O O . VAL A 1 269 ? 6.640 -6.943 -14.115 1.00 86.06 269 VAL A O 1
ATOM 2040 N N . ALA A 1 270 ? 5.827 -9.037 -14.219 1.00 84.38 270 ALA A N 1
ATOM 2041 C CA . ALA A 1 270 ? 7.132 -9.693 -14.294 1.00 84.38 270 ALA A CA 1
ATOM 2042 C C . ALA A 1 270 ? 7.801 -9.467 -15.665 1.00 84.38 270 ALA A C 1
ATOM 2044 O O . ALA A 1 270 ? 9.022 -9.349 -15.757 1.00 84.38 270 ALA A O 1
ATOM 2045 N N . GLU A 1 271 ? 6.998 -9.353 -16.722 1.00 80.69 271 GLU A N 1
ATOM 2046 C CA . GLU A 1 271 ? 7.422 -8.958 -18.064 1.00 80.69 271 GLU A CA 1
ATOM 2047 C C . GLU A 1 271 ? 7.043 -7.495 -18.331 1.00 80.69 271 GLU A C 1
ATOM 2049 O O . GLU A 1 271 ? 6.069 -7.227 -19.037 1.00 80.69 271 GLU A O 1
ATOM 2054 N N . LEU A 1 272 ? 7.778 -6.541 -17.744 1.00 75.31 272 LEU A N 1
ATOM 2055 C CA . LEU A 1 272 ? 7.499 -5.108 -17.887 1.00 75.31 272 LEU A CA 1
ATOM 2056 C C . LEU A 1 272 ? 7.371 -4.723 -19.368 1.00 75.31 272 LEU A C 1
ATOM 2058 O O . LEU A 1 272 ? 8.367 -4.632 -20.084 1.00 75.31 272 LEU A O 1
ATOM 2062 N N . LYS A 1 273 ? 6.143 -4.455 -19.815 1.00 72.31 273 LYS A N 1
ATOM 2063 C CA . LYS A 1 273 ? 5.822 -4.039 -21.187 1.00 72.31 273 LYS A CA 1
ATOM 2064 C C . LYS A 1 273 ? 5.116 -2.688 -21.169 1.00 72.31 273 LYS A C 1
ATOM 2066 O O . LYS A 1 273 ? 3.888 -2.620 -21.076 1.00 72.31 273 LYS A O 1
ATOM 2071 N N . ILE A 1 274 ? 5.894 -1.609 -21.280 1.00 68.69 274 ILE A N 1
ATOM 2072 C CA . ILE A 1 274 ? 5.398 -0.225 -21.321 1.00 68.69 274 ILE A CA 1
ATOM 2073 C C . ILE A 1 274 ? 5.855 0.434 -22.627 1.00 68.69 274 ILE A C 1
ATOM 2075 O O . ILE A 1 274 ? 6.946 0.991 -22.730 1.00 68.69 274 ILE A O 1
ATOM 2079 N N . GLY A 1 275 ? 5.000 0.387 -23.651 1.00 67.50 275 GLY A N 1
ATOM 2080 C CA . GLY A 1 275 ? 5.308 0.977 -24.956 1.00 67.50 275 GLY A CA 1
ATOM 2081 C C . GLY A 1 275 ? 6.551 0.339 -25.589 1.00 67.50 275 GLY A C 1
ATOM 2082 O O . GLY A 1 275 ? 6.557 -0.880 -25.748 1.00 67.50 275 GLY A O 1
ATOM 2083 N N . PRO A 1 276 ? 7.581 1.120 -25.972 1.00 66.31 276 PRO A N 1
ATOM 2084 C CA . PRO A 1 276 ? 8.823 0.576 -26.521 1.00 66.31 276 PRO A CA 1
ATOM 2085 C C . PRO A 1 276 ? 9.745 -0.029 -25.451 1.00 66.31 276 PRO A C 1
ATOM 2087 O O . PRO A 1 276 ? 10.742 -0.653 -25.805 1.00 66.31 276 PRO A O 1
ATOM 2090 N N . VAL A 1 277 ? 9.447 0.171 -24.162 1.00 72.69 277 VAL A N 1
ATOM 2091 C CA . VAL A 1 277 ? 10.243 -0.359 -23.057 1.00 72.69 277 VAL A CA 1
ATOM 2092 C C . VAL A 1 277 ? 9.767 -1.770 -22.739 1.00 72.69 277 VAL A C 1
ATOM 2094 O O . VAL A 1 277 ? 8.606 -1.985 -22.379 1.00 72.69 277 VAL A O 1
ATOM 2097 N N . HIS A 1 278 ? 10.685 -2.722 -22.869 1.00 77.12 278 HIS A N 1
ATOM 2098 C CA . HIS A 1 278 ? 10.472 -4.122 -22.537 1.00 77.12 278 HIS A CA 1
ATOM 2099 C C . HIS A 1 278 ? 11.549 -4.596 -21.563 1.00 77.12 278 HIS A C 1
ATOM 2101 O O . HIS A 1 278 ? 12.735 -4.375 -21.809 1.00 77.12 278 HIS A O 1
ATOM 2107 N N . MET A 1 279 ? 11.142 -5.285 -20.499 1.00 82.19 279 MET A N 1
ATOM 2108 C CA . MET A 1 279 ? 12.043 -6.016 -19.610 1.00 82.19 279 MET A CA 1
ATOM 2109 C C . MET A 1 279 ? 11.442 -7.367 -19.234 1.00 82.19 279 MET A C 1
ATOM 2111 O O . MET A 1 279 ? 10.228 -7.545 -19.174 1.00 82.19 279 MET A O 1
ATOM 2115 N N . SER A 1 280 ? 12.315 -8.317 -18.953 1.00 88.25 280 SER A N 1
ATOM 2116 C CA . SER A 1 280 ? 12.006 -9.682 -18.555 1.00 88.25 280 SER A CA 1
ATOM 2117 C C . SER A 1 280 ? 12.811 -10.069 -17.317 1.00 88.25 280 SER A C 1
ATOM 2119 O O . SER A 1 280 ? 13.790 -9.415 -16.958 1.00 88.25 280 SER A O 1
ATOM 2121 N N . CYS A 1 281 ? 12.454 -11.177 -16.669 1.00 90.62 281 CYS A N 1
ATOM 2122 C CA . CYS A 1 281 ? 13.174 -11.631 -15.477 1.00 90.62 281 CYS A CA 1
ATOM 2123 C C . CYS A 1 281 ? 14.647 -12.008 -15.718 1.00 90.62 281 CYS A C 1
ATOM 2125 O O . CYS A 1 281 ? 15.417 -12.064 -14.755 1.00 90.62 281 CYS A O 1
ATOM 2127 N N . SER A 1 282 ? 15.058 -12.257 -16.968 1.00 90.12 282 SER A N 1
ATOM 2128 C CA . SER A 1 282 ? 16.470 -12.453 -17.323 1.00 90.12 282 SER A CA 1
ATOM 2129 C C . SER A 1 282 ? 17.277 -11.156 -17.341 1.00 90.12 282 SER A C 1
ATOM 2131 O O . SER A 1 282 ? 18.498 -11.217 -17.235 1.00 90.12 282 SER A O 1
ATOM 2133 N N . ASP A 1 283 ? 16.616 -9.999 -17.407 1.00 89.56 283 ASP A N 1
ATOM 2134 C CA . ASP A 1 283 ? 17.272 -8.687 -17.435 1.00 89.56 283 ASP A CA 1
ATOM 2135 C C . ASP A 1 283 ? 17.616 -8.172 -16.028 1.00 89.56 283 ASP A C 1
ATOM 2137 O O . ASP A 1 283 ? 18.193 -7.093 -15.886 1.00 89.56 283 ASP A O 1
ATOM 2141 N N . PHE A 1 284 ? 17.260 -8.921 -14.977 1.00 91.31 284 PHE A N 1
ATOM 2142 C CA . PHE A 1 284 ? 17.535 -8.581 -13.583 1.00 91.31 284 PHE A CA 1
ATOM 2143 C C . PHE A 1 284 ? 18.625 -9.471 -12.980 1.00 91.31 284 PHE A C 1
ATOM 2145 O O . PHE A 1 284 ? 18.478 -10.696 -12.861 1.00 91.31 284 PHE A O 1
ATOM 2152 N N . THR A 1 285 ? 19.675 -8.814 -12.496 1.00 93.12 285 THR A N 1
ATOM 2153 C CA . THR A 1 285 ? 20.692 -9.400 -11.619 1.00 93.12 285 THR A CA 1
ATOM 2154 C C . THR A 1 285 ? 20.447 -8.909 -10.200 1.00 93.12 285 THR A C 1
ATOM 2156 O O . THR A 1 285 ? 20.277 -7.709 -10.006 1.00 93.12 285 THR A O 1
ATOM 2159 N N . TYR A 1 286 ? 20.423 -9.817 -9.228 1.00 92.38 286 TYR A N 1
ATOM 2160 C CA . TYR A 1 286 ? 20.212 -9.503 -7.813 1.00 92.38 286 TYR A CA 1
ATOM 2161 C C . TYR A 1 286 ? 21.525 -9.662 -7.049 1.00 92.38 286 TYR A C 1
ATOM 2163 O O . TYR A 1 286 ? 22.276 -10.594 -7.350 1.00 92.38 286 TYR A O 1
ATOM 2171 N N . ASP A 1 287 ? 21.766 -8.757 -6.102 1.00 84.50 287 ASP A N 1
ATOM 2172 C CA . ASP A 1 287 ? 22.968 -8.716 -5.257 1.00 84.50 287 ASP A CA 1
ATOM 2173 C C . ASP A 1 287 ? 22.714 -9.317 -3.866 1.00 84.50 287 ASP A C 1
ATOM 2175 O O . ASP A 1 287 ? 21.619 -9.066 -3.302 1.00 84.50 287 ASP A O 1
#

Secondary structure (DSSP, 8-state):
-PPPP---TTTHHHHHHHHHHHHTT--EEEEEEE--S-SSGGGTT-EEEEEEE---TT-SEEEEEE-IIIIII-B-TTT-PBPPSS--TT-B-EEEEEEEE-SSS-EEEEEEEEEEEESS--EEEEEEEETTEEEEEEEE-TTEEEEEE--TTTTTTT-GGGTT---EEEPPPP--STTS---EEEEEEEEEEPPTTT-----SS-TTT-SS-HHHHHHHHHHHHHHHTTT-SEEEEEEEEEEEEEETTEEEEEEEEEEEEEEEE-HHHHTTEETTEE--GGGEEE-

Radius of gyration: 22.26 Å; chains: 1; bounding box: 49×34×77 Å

Organism: Polarella glacialis (NCBI:txid89957)

Foldseek 3Di:
DDDDDDDDPVCQVVVFAVVQCQQQQHKDKDWDFDDDPDPDVVRGRVDIDIDTDTHPHLHFWAAKEAECQAAVQAAALQQLDTHALFQCLRGFHFIKIKTKAQAQFKKKKAFDKKFKFFPFFFWKWFWKQDPNDTDIDTAGQTGGQWIWGFAASQCNNVPSVRNHDRMDIWGGQDPDDPPDSRITMDIGTIGIDHDVVSAPPADPDPCSRPVGHDCNSLVQLSQCLVVVVVVDQWTWIWIWDWMWIDTPPDIGIHIHTGTRHTYGYDPCSVFPDRPVITDHSVRMDTD

Sequence (287 aa):
ASVSLQKTEENLPFLSPFLGTWASGRNQTVAIRGPVRSGSPFLDNLTTQFLVMVGLDTGMIRSAYISNSHSLRGHDPKTGKECPLINAVNCLRGSVVVVENTVHHELQMTDISFDVDIDDNLSYSTVLHELFVPNKITCSKGRKLARMYSTPGMWSYIDASRSQDSSVTVPAAHPGEPGSKHKAFGSFFIPAGPQPGQSDGKHCIAKGIDPFDCCFTTIMSAAACFYRKKDLSFFPSTLTGNVTLVVGGFTIATKVVQSGVPITYSEDVAELKIGPVHMSCSDFTYD

pLDDT: mean 85.98, std 10.58, range [45.59, 97.81]